Protein AF-0000000084330523 (afdb_homodimer)

InterPro domains:
  IPR000253 Forkhead-associated (FHA) domain [PF00498] (64-114)
  IPR000253 Forkhead-associated (FHA) domain [PS50006] (30-97)
  IPR000253 Forkhead-associated (FHA) domain [SM00240] (29-97)
  IPR008984 SMAD/FHA domain superfamily [SSF49879] (63-120)
  IPR051176 Centrosomal and Immune Signaling Modulators [PTHR15715] (64-116)

Organism: Lentinula edodes (NCBI:txid5353)

pLDDT: mean 84.81, std 14.75, range [44.97, 97.94]

Secondary structure (DSSP, 8-state):
-PPEEEEEEE-TTSPP---EEEEEBBTB-EEEEEPPSSTT-GGGS--TTSSEE----SSS--SS-TT-EEEEE-TTS-EEEEE-S-SS-EEETTEEPPTT--EEE-TT-EEEES--EEEEEEEEEE--EEEEEEEET---/-PPEEEEEEE-TTSPP---EEEEEBBTB-EEEEEPPSSTT-GGGS--TTSSEE----SSS--SS-TT-EEEEE-TTS-EEEEE-S-SS-EEETTEEPPTT--EEE-TT-EEEES--EEEEEEEEEE--EEEEEEEET---

Foldseek 3Di:
DDWDWDWDDDDPPDDDDHIAIETADPPDKAFAFEQDPPPPPPVRDDDRHGRYDYDPDPPPDDQTHRRAKIWHADPVGWIKMAGQPGPFAKDKQRHGDDHPDIDTDDPPIDIDRGDDDDDPPDDDDDDDDDDDDDDDPDDD/DDWDWDWDDDDPPDDDDHIAIETADPPDKAFAFEQDPPPPPPVRDDDRHGRYDYDPDPPPDDQTHRRAKIWHADPVGWIKMAGQPGPFAKDKQRHGDDHPDIDTDDPPIDIDRGDDDDDPPDDDDDDDDDDDDDDDPDDD

Solvent-accessible surface area (backbone atoms only — not comparable to full-atom values): 14674 Å² total; per-residue (Å²): 129,83,74,24,32,41,31,39,35,56,43,91,78,20,38,84,60,75,61,22,52,26,76,39,40,77,89,45,70,42,60,32,21,27,31,58,77,61,71,82,46,68,86,35,51,52,48,51,56,51,44,29,40,66,71,84,63,81,76,79,64,58,32,45,31,63,65,21,29,38,37,34,35,45,96,81,34,33,35,33,34,28,26,55,69,33,88,54,42,33,25,54,70,85,42,72,53,54,62,70,41,76,38,80,56,43,65,71,38,37,42,30,39,24,44,72,44,74,41,69,66,30,75,43,75,32,51,14,44,29,24,40,33,40,52,47,87,46,46,122,131,83,75,23,33,41,30,40,35,55,44,90,79,20,36,82,61,75,60,24,53,26,75,41,41,78,88,46,70,43,59,31,20,26,32,60,78,62,71,81,46,68,87,34,52,53,47,51,55,49,45,28,41,66,70,85,60,81,76,81,64,59,33,45,30,63,64,21,28,39,36,36,37,45,96,82,34,33,34,33,33,25,24,54,69,32,87,54,40,33,26,52,68,85,41,74,54,55,64,70,42,74,38,82,56,44,64,71,38,37,41,28,38,24,44,72,43,76,41,68,67,30,74,44,74,30,50,14,45,29,23,40,32,41,52,46,86,46,45,122

Sequence (280 aa):
MIAKTLTLTPTESSLLFLPKQISLELGLPVLLGRQGIYEDDPLKAESLSNGYFSYASGVGLNPVSKRHALVWLEQDGKVFVQDLDSSNGTYINGVKLASGQPKQLNTGDILRLGISFCIEQANIEMTPVIATTKCVNCSQMIAKTLTLTPTESSLLFLPKQISLELGLPVLLGRQGIYEDDPLKAESLSNGYFSYASGVGLNPVSKRHALVWLEQDGKVFVQDLDSSNGTYINGVKLASGQPKQLNTGDILRLGISFCIEQANIEMTPVIATTKCVNCSQ

Radius of gyration: 20.47 Å; Cα contacts (8 Å, |Δi|>4): 765; chains: 2; bounding box: 47×56×42 Å

Structure (mmCIF, N/CA/C/O backbone):
data_AF-0000000084330523-model_v1
#
loop_
_entity.id
_entity.type
_entity.pdbx_description
1 polymer 'Cell cycle arrest in response to pheromone-related protein'
#
loop_
_atom_site.group_PDB
_atom_site.id
_atom_site.type_symbol
_atom_site.label_atom_id
_atom_site.label_alt_id
_atom_site.label_comp_id
_atom_site.label_asym_id
_atom_site.label_entity_id
_atom_site.label_seq_id
_atom_site.pdbx_PDB_ins_code
_atom_site.Cartn_x
_atom_site.Cartn_y
_atom_site.Cartn_z
_atom_site.occupancy
_atom_site.B_iso_or_equiv
_atom_site.auth_seq_id
_atom_site.auth_comp_id
_atom_site.auth_asym_id
_atom_site.auth_atom_id
_atom_site.pdbx_PDB_model_num
ATOM 1 N N . MET A 1 1 ? 19.969 -19.109 -23.547 1 53.03 1 MET A N 1
ATOM 2 C CA . MET A 1 1 ? 19.438 -19.641 -22.297 1 53.03 1 MET A CA 1
ATOM 3 C C . MET A 1 1 ? 17.922 -19.719 -22.344 1 53.03 1 MET A C 1
ATOM 5 O O . MET A 1 1 ? 17.266 -18.828 -22.875 1 53.03 1 MET A O 1
ATOM 9 N N . ILE A 1 2 ? 17.297 -20.828 -22.109 1 68.12 2 ILE A N 1
ATOM 10 C CA . ILE A 1 2 ? 15.875 -21.094 -22.328 1 68.12 2 ILE A CA 1
ATOM 11 C C . ILE A 1 2 ? 15.039 -20.203 -21.422 1 68.12 2 ILE A C 1
ATOM 13 O O . ILE A 1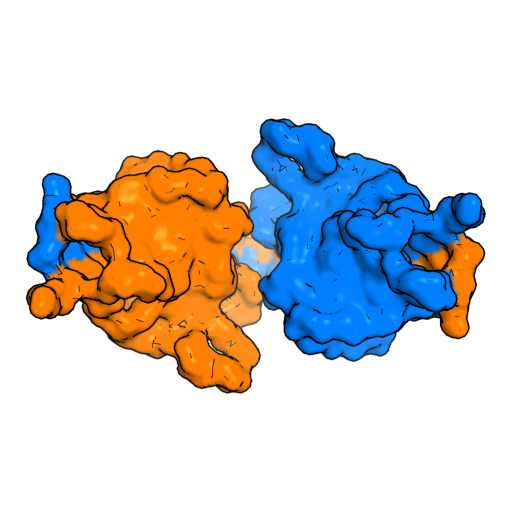 2 ? 15.391 -19.969 -20.25 1 68.12 2 ILE A O 1
ATOM 17 N N . ALA A 1 3 ? 14.18 -19.453 -21.969 1 76.88 3 ALA A N 1
ATOM 18 C CA . ALA A 1 3 ? 13.305 -18.531 -21.25 1 76.88 3 ALA A CA 1
ATOM 19 C C . ALA A 1 3 ? 12.523 -19.25 -20.156 1 76.88 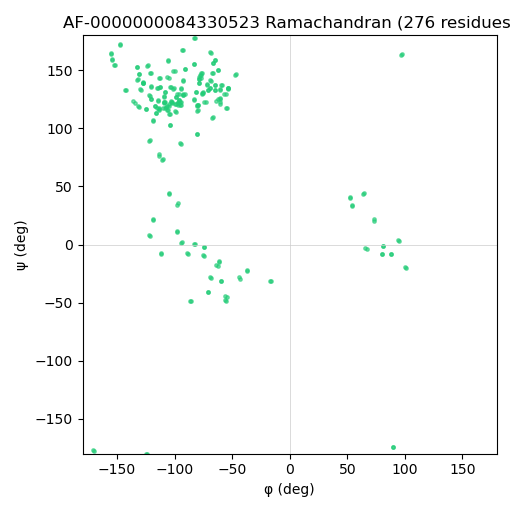3 ALA A C 1
ATOM 21 O O . ALA A 1 3 ? 12.031 -20.359 -20.375 1 76.88 3 ALA A O 1
ATOM 22 N N . LYS A 1 4 ? 12.734 -18.875 -19 1 92.19 4 LYS A N 1
ATOM 23 C CA . LYS A 1 4 ? 11.914 -19.406 -17.922 1 92.19 4 LYS A CA 1
ATOM 24 C C . LYS A 1 4 ? 10.586 -18.656 -17.828 1 92.19 4 LYS A C 1
ATOM 26 O O . LYS A 1 4 ? 10.539 -17.438 -17.984 1 92.19 4 LYS A O 1
ATOM 31 N N . THR A 1 5 ? 9.516 -19.531 -17.75 1 95.88 5 THR A N 1
ATOM 32 C CA . THR A 1 5 ? 8.18 -18.953 -17.734 1 95.88 5 THR A CA 1
ATOM 33 C C . THR A 1 5 ? 7.426 -19.375 -16.484 1 95.88 5 THR A C 1
ATOM 35 O O . THR A 1 5 ? 7.398 -20.547 -16.141 1 95.88 5 THR A O 1
ATOM 38 N N . LEU A 1 6 ? 6.918 -18.438 -15.828 1 97.12 6 LEU A N 1
ATOM 39 C CA . LEU A 1 6 ? 6.02 -18.672 -14.703 1 97.12 6 LEU A CA 1
ATOM 40 C C . LEU A 1 6 ? 4.562 -18.594 -15.148 1 97.12 6 LEU A C 1
ATOM 42 O O . LEU A 1 6 ? 4.129 -17.562 -15.688 1 97.12 6 LEU A O 1
ATOM 46 N N . THR A 1 7 ? 3.861 -19.641 -14.938 1 97.81 7 THR A N 1
ATOM 47 C CA . THR A 1 7 ? 2.436 -19.641 -15.242 1 97.81 7 THR A CA 1
ATOM 48 C C . THR A 1 7 ? 1.612 -19.516 -13.961 1 97.81 7 THR A C 1
ATOM 50 O O . THR A 1 7 ? 1.826 -20.266 -13 1 97.81 7 THR A O 1
ATOM 53 N N . LEU A 1 8 ? 0.82 -18.578 -13.914 1 97.88 8 LEU A N 1
ATOM 54 C CA . LEU A 1 8 ? -0.161 -18.422 -12.852 1 97.88 8 LEU A CA 1
ATOM 55 C C . LEU A 1 8 ? -1.56 -18.781 -13.336 1 97.88 8 LEU A C 1
ATOM 57 O O . LEU A 1 8 ? -2.088 -18.125 -14.25 1 97.88 8 LEU A O 1
ATOM 61 N N . THR A 1 9 ? -2.16 -19.766 -12.719 1 97.69 9 THR A N 1
ATOM 62 C CA . THR A 1 9 ? -3.516 -20.172 -13.055 1 97.69 9 THR A CA 1
ATOM 63 C C . THR A 1 9 ? -4.469 -19.906 -11.891 1 97.69 9 THR A C 1
ATOM 65 O O . THR A 1 9 ? -4.258 -20.391 -10.781 1 97.69 9 THR A O 1
ATOM 68 N N . PRO A 1 10 ? -5.516 -19.141 -12.195 1 96.25 10 PRO A N 1
ATOM 69 C CA . PRO A 1 10 ? -6.434 -18.828 -11.094 1 96.25 10 PRO A CA 1
ATOM 70 C C . PRO A 1 10 ? -7.141 -20.078 -10.555 1 96.25 10 PRO A C 1
ATOM 72 O O . PRO A 1 10 ? -7.52 -20.953 -11.336 1 96.25 10 PRO A O 1
ATOM 75 N N . THR A 1 11 ? -7.215 -20.125 -9.227 1 95.12 11 THR A N 1
ATOM 76 C CA . THR A 1 11 ? -8.055 -21.125 -8.602 1 95.12 11 THR A CA 1
ATOM 77 C C . THR A 1 11 ? -9.508 -20.672 -8.555 1 95.12 11 THR A C 1
ATOM 79 O O . THR A 1 11 ? -9.82 -19.547 -8.914 1 95.12 11 THR A O 1
ATOM 82 N N . GLU A 1 12 ? -10.406 -21.5 -8.062 1 90.5 12 GLU A N 1
ATOM 83 C CA . GLU A 1 12 ? -11.836 -21.203 -8.031 1 90.5 12 GLU A CA 1
ATOM 84 C C . GLU A 1 12 ? -12.141 -20.078 -7.047 1 90.5 12 GLU A C 1
ATOM 86 O O . GLU A 1 12 ? -13.094 -19.328 -7.242 1 90.5 12 GLU A O 1
ATOM 91 N N . SER A 1 13 ? -11.367 -19.969 -6.066 1 88.38 13 SER A N 1
ATOM 92 C CA . SER A 1 13 ? -11.633 -18.984 -5.016 1 88.38 13 SER A CA 1
ATOM 93 C C . SER A 1 13 ? -10.906 -17.672 -5.289 1 88.38 13 SER A C 1
ATOM 95 O O . SER A 1 13 ? -10.969 -16.75 -4.48 1 88.38 13 SER A O 1
ATOM 97 N N . SER A 1 14 ? -10.242 -17.656 -6.398 1 90.38 14 SER A N 1
ATOM 98 C CA . SER A 1 14 ? -9.453 -16.469 -6.727 1 90.38 14 SER A CA 1
ATOM 99 C C . SER A 1 14 ? -10.32 -15.398 -7.375 1 90.38 14 SER A C 1
ATOM 101 O O . SER A 1 14 ? -11.375 -15.703 -7.938 1 90.38 14 SER A O 1
ATOM 103 N N . LEU A 1 15 ? -9.812 -14.156 -7.219 1 86.62 15 LEU A N 1
ATOM 104 C CA . LEU A 1 15 ? -10.266 -13.133 -8.156 1 86.62 15 LEU A CA 1
ATOM 105 C C . LEU A 1 15 ? -10.203 -13.641 -9.594 1 86.62 15 LEU A C 1
ATOM 107 O O . LEU A 1 15 ? -9.258 -14.352 -9.961 1 86.62 15 LEU A O 1
ATOM 111 N N . LEU A 1 16 ? -11.18 -13.141 -10.32 1 87.94 16 LEU A N 1
ATOM 112 C CA . LEU A 1 16 ? -11.203 -13.602 -11.703 1 87.94 16 LEU A CA 1
ATOM 113 C C . LEU A 1 16 ? -10.078 -12.969 -12.516 1 87.94 16 LEU A C 1
ATOM 115 O O . LEU A 1 16 ? -9.953 -11.742 -12.547 1 87.94 16 LEU A O 1
ATOM 119 N N . PHE A 1 17 ? -9.242 -13.766 -13.102 1 91.31 17 PHE A N 1
ATOM 120 C CA . PHE A 1 17 ? -8.234 -13.359 -14.078 1 91.31 17 PHE A CA 1
ATOM 121 C C . PHE A 1 17 ? -7.91 -14.5 -15.031 1 91.31 17 PHE A C 1
ATOM 123 O O . PHE A 1 17 ? -8.188 -15.664 -14.727 1 91.31 17 PHE A O 1
ATOM 130 N N . LEU A 1 18 ? -7.449 -14.156 -16.219 1 95.06 18 LEU A N 1
ATOM 131 C CA . LEU A 1 18 ? -7.016 -15.195 -17.156 1 95.06 18 LEU A CA 1
ATOM 132 C C . LEU A 1 18 ? -5.645 -15.734 -16.766 1 95.06 18 LEU A C 1
ATOM 134 O O . LEU A 1 18 ? -4.809 -15 -16.234 1 95.06 18 LEU A O 1
ATOM 138 N N . PRO A 1 19 ? -5.43 -17.031 -17.047 1 97.19 19 PRO A N 1
ATOM 139 C CA . PRO A 1 19 ? -4.105 -17.594 -16.75 1 97.19 19 PRO A CA 1
ATOM 140 C C . PRO A 1 19 ? -2.977 -16.781 -17.391 1 97.19 19 PRO A C 1
ATOM 142 O O . PRO A 1 19 ? -3.096 -16.328 -18.531 1 97.19 19 PRO A O 1
ATOM 145 N N . LYS A 1 20 ? -1.991 -16.531 -16.609 1 97.44 20 LYS A N 1
ATOM 146 C CA . LYS A 1 20 ? -0.88 -15.703 -17.062 1 97.44 20 LYS A CA 1
ATOM 147 C C . LYS A 1 20 ? 0.357 -16.547 -17.359 1 97.44 20 LYS A C 1
ATOM 149 O O . LYS A 1 20 ? 0.62 -17.531 -16.656 1 97.44 20 LYS A O 1
ATOM 154 N N . GLN A 1 21 ? 1.079 -16.203 -18.328 1 97.38 21 GLN A N 1
ATOM 155 C CA . GLN A 1 21 ? 2.414 -16.719 -18.625 1 97.38 21 GLN A CA 1
ATOM 156 C C . GLN A 1 21 ? 3.451 -15.594 -18.594 1 97.38 21 GLN A C 1
ATOM 158 O O . GLN A 1 21 ? 3.545 -14.797 -19.516 1 97.38 21 GLN A O 1
ATOM 163 N N . ILE A 1 22 ? 4.223 -15.609 -17.578 1 96.81 22 ILE A N 1
ATOM 164 C CA . ILE A 1 22 ? 5.16 -14.516 -17.328 1 96.81 22 ILE A CA 1
ATOM 165 C C . ILE A 1 22 ? 6.586 -14.992 -17.609 1 96.81 22 ILE A C 1
ATOM 167 O O . ILE A 1 22 ? 7.062 -15.938 -16.969 1 96.81 22 ILE A O 1
ATOM 171 N N . SER A 1 23 ? 7.273 -14.359 -18.469 1 96.75 23 SER A N 1
ATOM 172 C CA . SER A 1 23 ? 8.672 -14.688 -18.734 1 96.75 23 SER A CA 1
ATOM 173 C C . SER A 1 23 ? 9.586 -14.164 -17.641 1 96.75 23 SER A C 1
ATOM 175 O O . SER A 1 23 ? 9.484 -13.008 -17.234 1 96.75 23 SER A O 1
ATOM 177 N N . LEU A 1 24 ? 10.422 -15.023 -17.141 1 96.56 24 LEU A N 1
ATOM 178 C CA . LEU A 1 24 ? 11.383 -14.641 -16.125 1 96.56 24 LEU A CA 1
ATOM 179 C C . LEU A 1 24 ? 12.797 -14.625 -16.688 1 96.56 24 LEU A 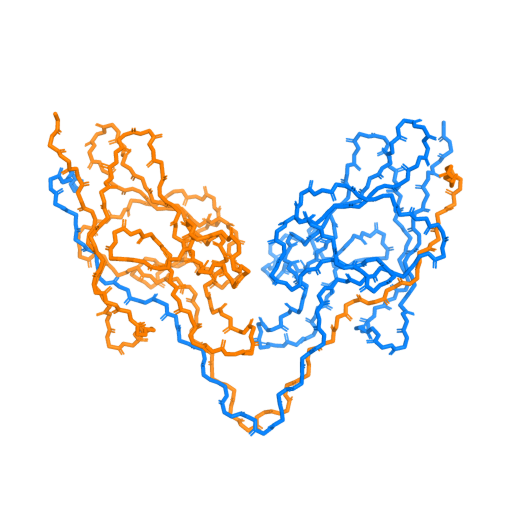C 1
ATOM 181 O O . LEU A 1 24 ? 13.227 -15.578 -17.328 1 96.56 24 LEU A O 1
ATOM 185 N N . GLU A 1 25 ? 13.422 -13.531 -16.484 1 94.75 25 GLU A N 1
ATOM 186 C CA . GLU A 1 25 ? 14.805 -13.359 -1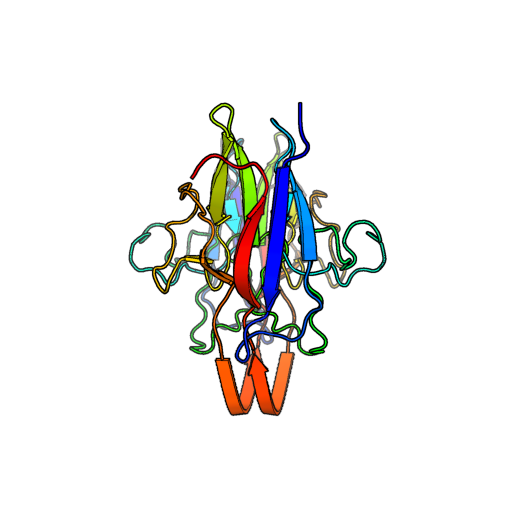6.906 1 94.75 25 GLU A CA 1
ATOM 187 C C . GLU A 1 25 ? 15.711 -13.031 -15.719 1 94.75 25 GLU A C 1
ATOM 189 O O . GLU A 1 25 ? 15.289 -12.352 -14.773 1 94.75 25 GLU A O 1
ATOM 194 N N . LEU A 1 26 ? 16.938 -13.516 -15.844 1 94.19 26 LEU A N 1
ATOM 195 C CA . LEU A 1 26 ? 17.891 -13.25 -14.781 1 94.19 26 LEU A CA 1
ATOM 196 C C . LEU A 1 26 ? 18.109 -11.75 -14.617 1 94.19 26 LEU A C 1
ATOM 198 O O . LEU A 1 26 ? 18.281 -11.023 -15.602 1 94.19 26 LEU A O 1
ATOM 202 N N . GLY A 1 27 ? 18.062 -11.359 -13.359 1 94.38 27 GLY A N 1
ATOM 203 C CA . GLY A 1 27 ? 18.359 -9.969 -13.062 1 94.38 27 GLY A CA 1
ATOM 204 C C . GLY A 1 27 ? 17.172 -9.039 -13.305 1 94.38 27 GLY A C 1
ATOM 205 O O . GLY A 1 27 ? 17.281 -7.828 -13.094 1 94.38 27 GLY A O 1
ATOM 206 N N . LEU A 1 28 ? 16.078 -9.555 -13.758 1 95.5 28 LEU A N 1
ATOM 207 C CA . LEU A 1 28 ? 14.922 -8.727 -14.047 1 95.5 28 LEU A CA 1
ATOM 208 C C . LEU A 1 28 ? 13.711 -9.188 -13.242 1 95.5 28 LEU A C 1
ATOM 210 O O . LEU A 1 28 ? 12.883 -9.953 -13.742 1 95.5 28 LEU A O 1
ATOM 214 N N . PRO A 1 29 ? 13.57 -8.664 -12.07 1 97 29 PRO A N 1
ATOM 215 C CA . PRO A 1 29 ? 12.406 -9.031 -11.273 1 97 29 PRO A CA 1
ATOM 216 C C . PRO A 1 29 ? 11.094 -8.539 -11.883 1 97 29 PRO A C 1
ATOM 218 O O . PRO A 1 29 ? 11.07 -7.5 -12.547 1 97 29 PRO A O 1
ATOM 221 N N . VAL A 1 30 ? 10.031 -9.328 -11.656 1 96.75 30 VAL A N 1
ATOM 222 C CA . VAL A 1 30 ? 8.695 -8.969 -12.125 1 96.75 30 VAL A CA 1
ATOM 223 C C . VAL A 1 30 ? 7.82 -8.578 -10.938 1 96.75 30 VAL A C 1
ATOM 225 O O . VAL A 1 30 ? 7.754 -9.297 -9.938 1 96.75 30 VAL A O 1
ATOM 228 N N . LEU A 1 31 ? 7.18 -7.484 -11.062 1 95.12 31 LEU A N 1
ATOM 229 C CA . LEU A 1 31 ? 6.262 -7.012 -10.031 1 95.12 31 LEU A CA 1
ATOM 230 C C . LEU A 1 31 ? 4.895 -7.672 -10.18 1 95.12 31 LEU A C 1
ATOM 232 O O . LEU A 1 31 ? 4.34 -7.727 -11.273 1 95.12 31 LEU A O 1
ATOM 236 N N . LEU A 1 32 ? 4.434 -8.305 -9.094 1 95.44 32 LEU A N 1
ATOM 237 C CA . LEU A 1 32 ? 3.033 -8.688 -8.961 1 95.44 32 LEU A CA 1
ATOM 238 C C . LEU A 1 32 ? 2.254 -7.629 -8.188 1 95.44 32 LEU A C 1
ATOM 240 O O . LEU A 1 32 ? 2.621 -7.285 -7.059 1 95.44 32 LEU A O 1
ATOM 244 N N . GLY A 1 33 ? 1.234 -7.113 -8.797 1 91.06 33 GLY A N 1
ATOM 245 C CA . GLY A 1 33 ? 0.511 -6.043 -8.125 1 91.06 33 GLY A CA 1
ATOM 246 C C . GLY A 1 33 ? -0.782 -5.668 -8.828 1 91.06 33 GLY A C 1
ATOM 247 O O . GLY A 1 33 ? -1.195 -6.336 -9.773 1 91.06 33 GLY A O 1
ATOM 248 N N . ARG A 1 34 ? -1.442 -4.621 -8.25 1 85.62 34 ARG A N 1
ATOM 249 C CA . ARG A 1 34 ? -2.701 -4.113 -8.789 1 85.62 34 ARG A CA 1
ATOM 250 C C . ARG A 1 34 ? -2.457 -3.213 -9.992 1 85.62 34 ARG A C 1
ATOM 252 O O . ARG A 1 34 ? -1.529 -2.4 -9.992 1 85.62 34 ARG A O 1
ATOM 259 N N . GLN A 1 35 ? -3.387 -3.469 -10.953 1 80.19 35 GLN A N 1
ATOM 260 C CA . GLN A 1 35 ? -3.363 -2.537 -12.078 1 80.19 35 GLN A CA 1
ATOM 261 C C . GLN A 1 35 ? -3.625 -1.107 -11.609 1 80.19 35 GLN A C 1
ATOM 263 O O . GLN A 1 35 ? -4.5 -0.874 -10.773 1 80.19 35 GLN A O 1
ATOM 268 N N . GLY A 1 36 ? -2.648 -0.216 -12 1 64.5 36 GLY A N 1
ATOM 269 C CA . GLY A 1 36 ? -2.846 1.181 -11.641 1 64.5 36 GLY A CA 1
ATOM 270 C C . GLY A 1 36 ? -4.105 1.776 -12.242 1 64.5 36 GLY A C 1
ATOM 271 O O . GLY A 1 36 ? -4.578 1.319 -13.289 1 64.5 36 GLY A O 1
ATOM 272 N N . ILE A 1 37 ? -5.012 2.293 -11.469 1 53.06 37 ILE A N 1
ATOM 273 C CA . ILE A 1 37 ? -6.176 2.992 -12 1 53.06 37 ILE A CA 1
A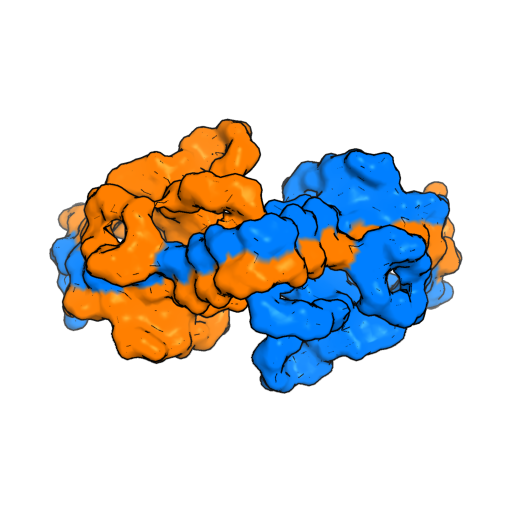TOM 274 C C . ILE A 1 37 ? -5.719 4.129 -12.914 1 53.06 37 ILE A C 1
ATOM 276 O O . ILE A 1 37 ? -6.453 4.539 -13.82 1 53.06 37 ILE A O 1
ATOM 280 N N . TYR A 1 38 ? -4.738 4.801 -12.375 1 47.53 38 TYR A N 1
ATOM 281 C CA . TYR A 1 38 ? -4.508 6.012 -13.156 1 47.53 38 TYR A CA 1
ATOM 282 C C . TYR A 1 38 ? -3.986 5.68 -14.547 1 47.53 38 TYR A C 1
ATOM 284 O O . TYR A 1 38 ? -3.215 4.73 -14.719 1 47.53 38 TYR A O 1
ATOM 292 N N . GLU A 1 39 ? -4.84 5.922 -15.422 1 44.97 39 GLU A N 1
ATOM 293 C CA . GLU A 1 39 ? -4.746 5.914 -16.875 1 44.97 39 GLU A CA 1
ATOM 294 C C . GLU A 1 39 ? -3.291 5.953 -17.344 1 44.97 39 GLU A C 1
ATOM 296 O O . GLU A 1 39 ? -2.947 5.379 -18.375 1 44.97 39 GLU A O 1
ATOM 301 N N . ASP A 1 40 ? -2.529 6.598 -16.531 1 46.78 40 ASP A N 1
ATOM 302 C CA . ASP A 1 40 ? -1.414 7.066 -17.359 1 46.78 40 ASP A CA 1
ATOM 303 C C . ASP A 1 40 ? -0.292 6.031 -17.391 1 46.78 40 ASP A C 1
ATOM 305 O O . ASP A 1 40 ? 0.771 6.285 -17.969 1 46.78 40 ASP A O 1
ATOM 309 N N . ASP A 1 41 ? -0.492 4.949 -16.516 1 55.12 41 ASP A N 1
ATOM 310 C CA . ASP A 1 41 ? 0.648 4.105 -16.859 1 55.12 41 ASP A CA 1
ATOM 311 C C . ASP A 1 41 ? 0.193 2.826 -17.562 1 55.12 41 ASP A C 1
ATOM 313 O O . ASP A 1 41 ? -0.051 1.809 -16.906 1 55.12 41 ASP A O 1
ATOM 317 N N . PRO A 1 42 ? -0.232 3.037 -18.844 1 55.78 42 PRO A N 1
ATOM 318 C CA . PRO A 1 42 ? -0.604 1.868 -19.641 1 55.78 42 PRO A CA 1
ATOM 319 C C . PRO A 1 42 ? 0.297 0.663 -19.375 1 55.78 42 PRO A C 1
ATOM 321 O O . PRO A 1 42 ? -0.117 -0.479 -19.594 1 55.78 42 PRO A O 1
ATOM 324 N N . LEU A 1 43 ? 1.467 1.034 -18.875 1 58.72 43 LEU A N 1
ATOM 325 C CA . LEU A 1 43 ? 2.449 -0.033 -18.719 1 58.72 43 LEU A CA 1
ATOM 326 C C . LEU A 1 43 ? 2.104 -0.916 -17.531 1 58.72 43 LEU A C 1
ATOM 328 O O . LEU A 1 43 ? 2.662 -2.002 -17.375 1 58.72 43 LEU A O 1
ATOM 332 N N . LYS A 1 44 ? 0.924 -0.469 -16.812 1 76.94 44 LYS A N 1
ATOM 333 C CA . LYS A 1 44 ? 0.579 -1.264 -15.641 1 76.94 44 LYS A CA 1
ATOM 334 C C . LYS A 1 44 ? -0.806 -1.889 -15.789 1 76.94 44 LYS A C 1
ATOM 336 O O . LYS A 1 44 ? -1.448 -2.227 -14.789 1 76.94 44 LYS A O 1
ATOM 341 N N . ALA A 1 45 ? -1.146 -1.957 -17.078 1 82.81 45 ALA A N 1
ATOM 342 C CA . ALA A 1 45 ? -2.412 -2.637 -17.328 1 82.81 45 ALA A CA 1
ATOM 343 C C . ALA A 1 45 ? -2.244 -4.152 -17.266 1 82.81 45 ALA A C 1
ATOM 345 O O . ALA A 1 45 ? -1.236 -4.691 -17.719 1 82.81 45 ALA A O 1
ATOM 346 N N . GLU A 1 46 ? -3.254 -4.766 -16.766 1 88.69 46 GLU A N 1
ATOM 347 C CA . GLU A 1 46 ? -3.236 -6.223 -16.688 1 88.69 46 GLU A CA 1
ATOM 348 C C . GLU A 1 46 ? -3.086 -6.844 -18.078 1 88.69 46 GLU A C 1
ATOM 350 O O . GLU A 1 46 ? -3.709 -6.391 -19.047 1 88.69 46 GLU A O 1
ATOM 355 N N . SER A 1 47 ? -2.277 -7.828 -18.203 1 91.94 47 SER A N 1
ATOM 356 C CA . SER A 1 47 ? -2.111 -8.625 -19.422 1 91.94 47 SER A CA 1
ATOM 357 C C . SER A 1 47 ? -1.766 -10.078 -19.078 1 91.94 47 SER A C 1
ATOM 359 O O . SER A 1 47 ? -1.499 -10.398 -17.922 1 91.94 47 SER A O 1
ATOM 361 N N . LEU A 1 48 ? -1.761 -10.883 -20.078 1 95.25 48 LEU A N 1
ATOM 362 C CA . LEU A 1 48 ? -1.506 -12.305 -19.891 1 95.25 48 LEU A CA 1
ATOM 363 C C . LEU A 1 48 ? -0.029 -12.555 -19.609 1 95.25 48 LEU A C 1
ATOM 365 O O . LEU A 1 48 ? 0.344 -13.641 -19.156 1 95.25 48 LEU A O 1
ATOM 369 N N . SER A 1 49 ? 0.771 -11.531 -19.781 1 95.75 49 SER A N 1
ATOM 370 C CA . SER A 1 49 ? 2.207 -11.781 -19.703 1 95.75 49 SER A CA 1
ATOM 371 C C . SER A 1 49 ? 2.861 -10.93 -18.625 1 95.75 49 SER A C 1
ATOM 373 O O . SER A 1 49 ? 4.09 -10.836 -18.562 1 95.75 49 SER A O 1
ATOM 375 N N . ASN A 1 50 ? 2.047 -10.258 -17.859 1 94.19 50 ASN A N 1
ATOM 376 C CA . ASN A 1 50 ? 2.627 -9.445 -16.797 1 94.19 50 ASN A CA 1
ATOM 377 C C . ASN A 1 50 ? 2.051 -9.812 -15.43 1 94.19 50 ASN A C 1
ATOM 379 O O . ASN A 1 50 ? 1.265 -10.758 -15.32 1 94.19 50 ASN A O 1
ATOM 383 N N . GLY A 1 51 ? 2.514 -9.133 -14.422 1 95 51 GLY A N 1
ATOM 384 C CA . GLY A 1 51 ? 2.135 -9.469 -13.062 1 95 51 GLY A CA 1
ATOM 385 C C . GLY A 1 51 ? 1.012 -8.602 -12.523 1 95 51 GLY A C 1
ATOM 386 O O . GLY A 1 51 ? 0.722 -8.625 -11.328 1 95 51 GLY A O 1
ATOM 387 N N . TYR A 1 52 ? 0.371 -7.828 -13.398 1 91.75 52 TYR A N 1
ATOM 388 C CA . TYR A 1 52 ? -0.653 -6.91 -12.906 1 91.75 52 TYR A CA 1
ATOM 389 C C . TYR A 1 52 ? -2.031 -7.562 -12.953 1 91.75 52 TYR A C 1
ATOM 391 O O . TYR A 1 52 ? -2.357 -8.273 -13.906 1 91.75 52 TYR A O 1
ATOM 399 N N . PHE A 1 53 ? -2.838 -7.293 -11.922 1 89.81 53 PHE A N 1
ATOM 400 C CA . PHE A 1 53 ? -4.199 -7.801 -11.797 1 89.81 53 PHE A CA 1
ATOM 401 C C . PHE A 1 53 ? -5.199 -6.652 -11.719 1 89.81 53 PHE A C 1
ATOM 403 O O . PHE A 1 53 ? -4.941 -5.645 -11.055 1 89.81 53 PHE A O 1
ATOM 410 N N . SER A 1 54 ? -6.238 -6.875 -12.469 1 82.44 54 SER A N 1
ATOM 411 C CA . SER A 1 54 ? -7.281 -5.852 -12.484 1 82.44 54 SER A CA 1
ATOM 412 C C . SER A 1 54 ? -8.383 -6.168 -11.484 1 82.44 54 SER A C 1
ATOM 414 O O . SER A 1 54 ? -8.68 -7.34 -11.234 1 82.44 54 SER A O 1
ATOM 416 N N . TYR A 1 55 ? -8.734 -5.219 -10.797 1 69.31 55 TYR A N 1
ATOM 417 C CA . TYR A 1 55 ? -9.883 -5.355 -9.906 1 69.31 55 TYR A CA 1
ATOM 418 C C . TYR A 1 55 ? -11.031 -4.461 -10.352 1 69.31 55 TYR A C 1
ATOM 420 O O . TYR A 1 55 ? -10.82 -3.309 -10.734 1 69.31 55 TYR A O 1
ATOM 428 N N . ALA A 1 56 ? -12.094 -5.215 -10.688 1 55.25 56 ALA A N 1
ATOM 429 C CA . ALA A 1 56 ? -13.266 -4.473 -11.148 1 55.25 56 ALA A CA 1
ATOM 430 C C . ALA A 1 56 ? -13.82 -3.586 -10.039 1 55.25 56 ALA A C 1
ATOM 432 O O . ALA A 1 56 ? -14.648 -2.705 -10.297 1 55.25 56 ALA A O 1
ATOM 433 N N . SER A 1 57 ? -13.391 -3.926 -8.773 1 52.25 57 SER A N 1
ATOM 434 C CA . SER A 1 57 ? -14.32 -3.312 -7.828 1 52.25 57 SER A CA 1
ATOM 435 C C . SER A 1 57 ? -13.992 -1.837 -7.617 1 52.25 57 SER A C 1
ATOM 437 O O . SER A 1 57 ? -12.836 -1.429 -7.719 1 52.25 57 SER A O 1
ATOM 439 N N . GLY A 1 58 ? -14.852 -1.021 -7.906 1 46.22 58 GLY A N 1
ATOM 440 C CA . GLY A 1 58 ? -14.984 0.422 -7.797 1 46.22 58 GLY A CA 1
ATOM 441 C C . GLY A 1 58 ? -14.531 0.963 -6.457 1 46.22 58 GLY A C 1
ATOM 442 O O . GLY A 1 58 ? -14.422 2.178 -6.273 1 46.22 58 GLY A O 1
ATOM 443 N N . VAL A 1 59 ? -14.594 0.228 -5.379 1 46.66 59 VAL A N 1
ATOM 444 C CA . VAL A 1 59 ? -14.602 0.919 -4.094 1 46.66 59 VAL A CA 1
ATOM 445 C C . VAL A 1 59 ? -13.188 0.929 -3.508 1 46.66 59 VAL A C 1
ATOM 447 O O . VAL A 1 59 ? -13.016 1.069 -2.295 1 46.66 59 VAL A O 1
ATOM 450 N N . GLY A 1 60 ? -12.18 1.017 -4.316 1 52.34 60 GLY A N 1
ATOM 451 C CA . GLY A 1 60 ? -10.883 1.224 -3.705 1 52.34 60 GLY A CA 1
ATOM 452 C C . GLY A 1 60 ? -10.414 0.036 -2.885 1 52.34 60 GLY A C 1
ATOM 453 O O . GLY A 1 60 ? -9.391 0.112 -2.201 1 52.34 60 GLY A O 1
ATOM 454 N N . LEU A 1 61 ? -11.273 -0.976 -2.773 1 57.94 61 LEU A N 1
ATOM 455 C CA . LEU A 1 61 ? -10.891 -2.107 -1.938 1 57.94 61 LEU A CA 1
ATOM 456 C C . LEU A 1 61 ? -10.258 -3.215 -2.775 1 57.94 61 LEU A C 1
ATOM 458 O O . LEU A 1 61 ? -10.961 -3.936 -3.49 1 57.94 61 LEU A O 1
ATOM 462 N N . ASN A 1 62 ? -8.984 -3.039 -2.941 1 66 62 ASN A N 1
ATOM 463 C CA . ASN A 1 62 ? -8.273 -4.098 -3.66 1 66 62 ASN A CA 1
ATOM 464 C C . ASN A 1 62 ? -7.375 -4.902 -2.729 1 66 62 ASN A C 1
ATOM 466 O O . ASN A 1 62 ? -6.535 -4.336 -2.029 1 66 62 ASN A O 1
ATOM 470 N N . PRO A 1 63 ? -7.719 -6.195 -2.641 1 74.94 63 PRO A N 1
ATOM 471 C CA . PRO A 1 63 ? -6.879 -7 -1.75 1 74.94 63 PRO A CA 1
ATOM 472 C C . PRO A 1 63 ? -5.422 -7.051 -2.199 1 74.94 63 PRO A C 1
ATOM 474 O O . PRO A 1 63 ? -4.543 -7.43 -1.418 1 74.94 63 PRO A O 1
ATOM 477 N N . VAL A 1 64 ? -5.215 -6.625 -3.475 1 84.88 64 VAL A N 1
ATOM 478 C CA . VAL A 1 64 ? -3.855 -6.66 -4.008 1 84.88 64 VAL A CA 1
ATOM 479 C C . VAL A 1 64 ? -3.264 -5.25 -3.998 1 84.88 64 VAL A C 1
ATOM 481 O O . VAL A 1 64 ? -3.836 -4.324 -4.578 1 84.88 64 VAL A O 1
ATOM 484 N N . SER A 1 65 ? -2.145 -5.113 -3.318 1 82.31 65 SER A N 1
ATOM 485 C CA . SER A 1 65 ? -1.457 -3.828 -3.303 1 82.31 65 SER A CA 1
ATOM 486 C C . SER A 1 65 ? -0.909 -3.477 -4.68 1 82.31 65 SER A C 1
ATOM 488 O O . SER A 1 65 ? -0.635 -4.367 -5.492 1 82.31 65 SER A O 1
ATOM 490 N N . LYS A 1 66 ? -0.679 -2.225 -5.004 1 80.38 66 LYS A N 1
ATOM 491 C CA . LYS A 1 66 ? -0.083 -1.768 -6.258 1 80.38 66 LYS A CA 1
ATOM 492 C C . LYS A 1 66 ? 1.276 -2.422 -6.488 1 80.38 66 LYS A C 1
ATOM 494 O O . LYS A 1 66 ? 1.575 -2.867 -7.598 1 80.38 66 LYS A O 1
ATOM 499 N N . ARG A 1 67 ? 2.111 -2.398 -5.453 1 86.12 67 ARG A N 1
ATOM 500 C CA . ARG A 1 67 ? 3.4 -3.078 -5.402 1 86.12 67 ARG A CA 1
ATOM 501 C C . ARG A 1 67 ? 3.395 -4.191 -4.359 1 86.12 67 ARG A C 1
ATOM 503 O O . ARG A 1 67 ? 3.982 -4.047 -3.287 1 86.12 67 ARG A O 1
ATOM 510 N N . HIS A 1 68 ? 2.783 -5.289 -4.68 1 89.44 68 HIS A N 1
ATOM 511 C CA . HIS A 1 68 ? 2.43 -6.285 -3.676 1 89.44 68 HIS A CA 1
ATOM 512 C C . HIS A 1 68 ? 3.588 -7.242 -3.414 1 89.44 68 HIS A C 1
ATOM 514 O O . HIS A 1 68 ? 3.951 -7.484 -2.262 1 89.44 68 HIS A O 1
ATOM 520 N N . ALA A 1 69 ? 4.184 -7.773 -4.555 1 95.31 69 ALA A N 1
ATOM 521 C CA . ALA A 1 69 ? 5.246 -8.766 -4.445 1 95.31 69 ALA A CA 1
ATOM 522 C C . ALA A 1 69 ? 6.148 -8.742 -5.676 1 95.31 69 ALA A C 1
ATOM 524 O O . ALA A 1 69 ? 5.777 -8.195 -6.715 1 95.31 69 ALA A O 1
ATOM 525 N N . LEU A 1 70 ? 7.32 -9.266 -5.477 1 97.31 70 LEU A N 1
ATOM 526 C CA . LEU A 1 70 ? 8.25 -9.484 -6.578 1 97.31 70 LEU A CA 1
ATOM 527 C C . LEU A 1 70 ? 8.469 -10.977 -6.812 1 97.31 70 LEU A C 1
ATOM 529 O O . LEU A 1 70 ? 8.539 -11.758 -5.855 1 97.31 70 LEU A O 1
ATOM 533 N N . VAL A 1 71 ? 8.594 -11.312 -8.047 1 97.75 71 VAL A N 1
ATOM 534 C CA . VAL A 1 71 ? 9.016 -12.656 -8.422 1 97.75 71 VAL A CA 1
ATOM 535 C C . VAL A 1 71 ? 10.203 -12.578 -9.375 1 97.75 71 VAL A C 1
ATOM 537 O O . VAL A 1 71 ? 10.273 -11.688 -10.227 1 97.75 71 VAL A O 1
ATOM 540 N N . TRP A 1 72 ? 11.141 -13.477 -9.148 1 96.94 72 TRP A N 1
ATOM 541 C CA . TRP A 1 72 ? 12.305 -13.406 -10.016 1 96.94 72 TRP A CA 1
ATOM 542 C C . TRP A 1 72 ? 13 -14.758 -10.102 1 96.94 72 TRP A C 1
ATOM 544 O O . TRP A 1 72 ? 12.688 -15.68 -9.336 1 96.94 72 TRP A O 1
ATOM 554 N N . LEU A 1 73 ? 13.844 -14.836 -11.094 1 96.25 73 LEU A N 1
ATOM 555 C CA . LEU A 1 73 ? 14.664 -16.016 -11.359 1 96.25 73 LEU A CA 1
ATOM 556 C C . LEU A 1 73 ? 16.062 -15.844 -10.781 1 96.25 73 LEU A C 1
ATOM 558 O O . LEU A 1 73 ? 16.688 -14.797 -10.953 1 96.25 73 LEU A O 1
ATOM 562 N N . GLU A 1 74 ? 16.469 -16.828 -10.055 1 95 74 GLU A N 1
ATOM 563 C CA . GLU A 1 74 ? 17.844 -16.812 -9.562 1 95 74 GLU A CA 1
ATOM 564 C C . GLU A 1 74 ? 18.781 -17.578 -10.508 1 95 74 GLU A C 1
ATOM 566 O O . GLU A 1 74 ? 18.328 -18.297 -11.398 1 95 74 GLU A O 1
ATOM 571 N N . GLN A 1 75 ? 20.109 -17.391 -10.266 1 92.94 75 GLN A N 1
ATOM 572 C CA . GLN A 1 75 ? 21.141 -17.969 -11.125 1 92.94 7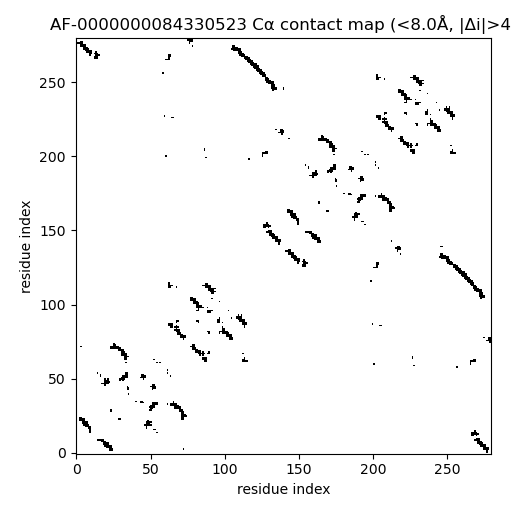5 GLN A CA 1
ATOM 573 C C . GLN A 1 75 ? 21.031 -19.484 -11.156 1 92.94 75 GLN A C 1
ATOM 575 O O . GLN A 1 75 ? 21.312 -20.109 -12.188 1 92.94 75 GLN A O 1
ATOM 580 N N . ASP A 1 76 ? 20.594 -20.094 -10.109 1 92.81 76 ASP A N 1
ATOM 581 C CA . ASP A 1 76 ? 20.516 -21.547 -10.031 1 92.81 76 ASP A CA 1
ATOM 582 C C . ASP A 1 76 ? 19.25 -22.062 -10.695 1 92.81 76 ASP A C 1
ATOM 584 O O . ASP A 1 76 ? 18.969 -23.266 -10.648 1 92.81 76 ASP A O 1
ATOM 588 N N . GLY A 1 77 ? 18.438 -21.188 -11.227 1 92.88 77 GLY A N 1
ATOM 589 C CA . GLY A 1 77 ? 17.25 -21.594 -11.969 1 92.88 77 GLY A CA 1
ATOM 590 C C . GLY A 1 77 ? 16 -21.641 -11.117 1 92.88 77 GLY A C 1
ATOM 591 O O . GLY A 1 77 ? 14.922 -21.969 -11.602 1 92.88 77 GLY A O 1
ATOM 592 N N . LYS A 1 78 ? 16.141 -21.25 -9.883 1 95.06 78 LYS A N 1
ATOM 593 C CA . LYS A 1 78 ? 14.984 -21.266 -8.984 1 95.06 78 LYS A CA 1
ATOM 594 C C . LYS A 1 78 ? 14.242 -19.938 -9.016 1 95.06 78 LYS A C 1
ATOM 596 O O . LYS A 1 78 ? 14.852 -18.891 -9.25 1 95.06 78 LYS A O 1
ATOM 601 N N . VAL A 1 79 ? 12.969 -20.031 -8.766 1 96.94 79 VAL A N 1
ATOM 602 C CA . VAL A 1 79 ? 12.117 -18.844 -8.75 1 96.94 79 VAL A CA 1
ATOM 603 C C . VAL A 1 79 ? 11.812 -18.453 -7.305 1 96.94 79 VAL A C 1
ATOM 605 O O . VAL A 1 79 ? 11.523 -19.312 -6.469 1 96.94 79 VAL A O 1
ATOM 608 N N . PHE A 1 80 ? 11.914 -17.188 -7.078 1 97.81 80 PHE A N 1
ATOM 609 C CA . PHE A 1 80 ? 11.633 -16.688 -5.742 1 97.81 80 PHE A CA 1
ATOM 610 C C . PHE A 1 80 ? 10.547 -15.617 -5.781 1 97.81 80 PHE A C 1
ATOM 612 O O . PHE A 1 80 ? 10.32 -15 -6.824 1 97.81 80 PHE A O 1
ATOM 619 N N . VAL A 1 81 ? 9.867 -15.516 -4.637 1 97.94 81 VAL A N 1
ATOM 620 C CA . VAL A 1 81 ? 8.875 -14.469 -4.438 1 97.94 81 VAL A CA 1
ATOM 621 C C . VAL A 1 81 ? 9.117 -13.773 -3.096 1 97.94 81 VAL A C 1
ATOM 623 O O . VAL A 1 81 ? 9.578 -14.406 -2.141 1 97.94 81 VAL A O 1
ATOM 626 N N . GLN A 1 82 ? 8.828 -12.531 -3.109 1 97.75 82 GLN A N 1
ATOM 627 C CA . GLN A 1 82 ? 8.992 -11.75 -1.891 1 97.75 82 GLN A CA 1
ATOM 628 C C . GLN A 1 82 ? 7.883 -10.719 -1.741 1 97.75 82 GLN A C 1
ATOM 630 O O . GLN A 1 82 ? 7.547 -10.008 -2.697 1 97.75 82 GLN A O 1
ATOM 635 N N . ASP A 1 83 ? 7.348 -10.695 -0.55 1 94.12 83 ASP A N 1
ATOM 636 C CA . ASP A 1 83 ? 6.359 -9.664 -0.243 1 94.12 83 ASP A CA 1
ATOM 637 C C . ASP A 1 83 ? 7.016 -8.289 -0.106 1 94.12 83 ASP A C 1
ATOM 639 O O . ASP A 1 83 ? 8.078 -8.164 0.503 1 94.12 83 ASP A O 1
ATOM 643 N N . LEU A 1 84 ? 6.371 -7.254 -0.673 1 89.06 84 LEU A N 1
ATOM 644 C CA . LEU A 1 84 ? 6.918 -5.902 -0.618 1 89.06 84 LEU A CA 1
ATOM 645 C C . LEU A 1 84 ? 6.164 -5.051 0.396 1 89.06 84 LEU A C 1
ATOM 647 O O . LEU A 1 84 ? 5.754 -3.93 0.087 1 89.06 84 LEU A O 1
ATOM 651 N N . ASP A 1 85 ? 5.879 -5.613 1.552 1 80.69 85 ASP A N 1
ATOM 652 C CA . ASP A 1 85 ? 5.156 -4.93 2.617 1 80.69 85 ASP A CA 1
ATOM 653 C C . ASP A 1 85 ? 3.73 -4.59 2.186 1 80.69 85 ASP A C 1
ATOM 655 O O . ASP A 1 85 ? 3.283 -3.451 2.338 1 80.69 85 ASP A O 1
ATOM 659 N N . SER A 1 86 ? 3.119 -5.57 1.557 1 80.44 86 SER A N 1
ATOM 660 C CA . SER A 1 86 ? 1.737 -5.426 1.109 1 80.44 86 SER A CA 1
ATOM 661 C C . SER A 1 86 ? 0.786 -5.281 2.293 1 80.44 86 SER A C 1
ATOM 663 O O . SER A 1 86 ? 1.13 -5.641 3.42 1 80.44 86 SER A O 1
ATOM 665 N N . SER A 1 87 ? -0.347 -4.758 2.09 1 73.94 87 SER A N 1
ATOM 666 C CA . SER A 1 87 ? -1.326 -4.508 3.143 1 73.94 87 SER A CA 1
ATOM 667 C C . SER A 1 87 ? -1.935 -5.812 3.648 1 73.94 87 SER A C 1
ATOM 669 O O . SER A 1 87 ? -2.143 -5.98 4.852 1 73.94 87 SER A O 1
ATOM 671 N N . ASN A 1 88 ? -2.244 -6.773 2.793 1 78.62 88 ASN A N 1
ATOM 672 C CA . ASN A 1 88 ? -2.984 -7.98 3.145 1 78.62 88 ASN A CA 1
ATOM 673 C C . ASN A 1 88 ? -2.102 -9.219 3.064 1 78.62 88 ASN A C 1
ATOM 675 O O . ASN A 1 88 ? -2.537 -10.32 3.414 1 78.62 88 ASN A O 1
ATOM 679 N N . GLY A 1 89 ? -0.86 -9.016 2.527 1 86 89 GLY A N 1
ATOM 680 C CA . GLY A 1 89 ? 0.131 -10.07 2.66 1 86 89 GLY A CA 1
ATOM 681 C C . GLY A 1 89 ? 0.225 -10.953 1.433 1 86 89 GLY A C 1
ATOM 682 O O . GLY A 1 89 ? -0.668 -10.945 0.583 1 86 89 GLY A O 1
ATOM 683 N N . THR A 1 90 ? 1.358 -11.719 1.365 1 93.94 90 THR A N 1
ATOM 684 C CA . THR A 1 90 ? 1.611 -12.766 0.383 1 93.94 90 THR A CA 1
ATOM 685 C C . THR A 1 90 ? 1.71 -14.125 1.062 1 93.94 90 THR A C 1
ATOM 687 O O . THR A 1 90 ? 2.338 -14.258 2.113 1 93.94 90 THR A O 1
ATOM 690 N N . TYR A 1 91 ? 1.07 -15.102 0.514 1 94.38 91 TYR A N 1
ATOM 691 C CA . TYR A 1 91 ? 1.035 -16.438 1.1 1 94.38 91 TYR A CA 1
ATOM 692 C C . TYR A 1 91 ? 1.458 -17.484 0.082 1 94.38 91 TYR A C 1
ATOM 694 O O . TYR A 1 91 ? 1.099 -17.406 -1.095 1 94.38 91 TYR A O 1
ATOM 702 N N . ILE A 1 92 ? 2.23 -18.438 0.561 1 96.88 92 ILE A N 1
ATOM 703 C CA . ILE A 1 92 ? 2.527 -19.656 -0.198 1 96.88 92 ILE A CA 1
ATOM 704 C C . ILE A 1 92 ? 1.985 -20.875 0.543 1 96.88 92 ILE A C 1
ATOM 706 O O . ILE A 1 92 ? 2.344 -21.109 1.698 1 96.88 92 ILE A O 1
ATOM 710 N N . ASN A 1 93 ? 1.094 -21.531 -0.159 1 95.44 93 ASN A N 1
ATOM 711 C CA . ASN A 1 93 ? 0.471 -22.703 0.431 1 95.44 93 ASN A CA 1
ATOM 712 C C . ASN A 1 93 ? -0.108 -22.406 1.81 1 95.44 93 ASN A C 1
ATOM 714 O O . ASN A 1 93 ? 0.108 -23.156 2.758 1 95.44 93 ASN A O 1
ATOM 718 N N . GLY A 1 94 ? -0.696 -21.281 1.894 1 91 94 GLY A N 1
ATOM 719 C CA . GLY A 1 94 ? -1.438 -20.922 3.092 1 91 94 GLY A CA 1
ATOM 720 C C . GLY A 1 94 ? -0.577 -20.266 4.156 1 91 94 GLY A C 1
ATOM 721 O O . GLY A 1 94 ? -1.088 -19.797 5.172 1 91 94 GLY A O 1
ATOM 722 N N . VAL A 1 95 ? 0.742 -20.25 3.945 1 91.12 95 VAL A N 1
ATOM 723 C CA . VAL A 1 95 ? 1.646 -19.656 4.93 1 91.12 95 VAL A CA 1
ATOM 724 C C . VAL A 1 95 ? 2.018 -18.234 4.516 1 91.12 95 VAL A C 1
ATOM 726 O O . VAL A 1 95 ? 2.51 -18.016 3.406 1 91.12 95 VAL A O 1
ATOM 729 N N . LYS A 1 96 ? 1.84 -17.266 5.402 1 91.12 96 LYS A N 1
ATOM 730 C CA . LYS A 1 96 ? 2.168 -15.875 5.125 1 91.12 96 LYS A CA 1
ATOM 731 C C . LYS A 1 96 ? 3.678 -15.664 5.066 1 91.12 96 LYS A C 1
ATOM 733 O O . LYS A 1 96 ? 4.414 -16.172 5.914 1 91.12 96 LYS A O 1
ATOM 738 N N . LEU A 1 97 ? 4.102 -14.977 4.047 1 94.44 97 LEU A N 1
ATOM 739 C CA . LEU A 1 97 ? 5.516 -14.625 3.955 1 94.44 97 LEU A CA 1
ATOM 740 C C . LEU A 1 97 ? 5.832 -13.43 4.852 1 94.44 97 LEU A C 1
ATOM 742 O O . LEU A 1 97 ? 5.039 -12.492 4.949 1 94.44 97 LEU A O 1
ATOM 746 N N . ALA A 1 98 ? 6.973 -13.461 5.457 1 90.06 98 ALA A N 1
ATOM 747 C CA . ALA A 1 98 ? 7.48 -12.242 6.094 1 90.06 98 ALA A CA 1
ATOM 748 C C . ALA A 1 98 ? 7.867 -11.203 5.051 1 90.06 98 ALA A C 1
ATOM 750 O O . ALA A 1 98 ? 8.477 -11.531 4.027 1 90.06 98 ALA A O 1
ATOM 751 N N . SER A 1 99 ? 7.457 -9.977 5.305 1 87.56 99 SER A N 1
ATOM 752 C CA . SER A 1 99 ? 7.785 -8.922 4.352 1 87.56 99 SER A CA 1
ATOM 753 C C . SER A 1 99 ? 9.281 -8.867 4.078 1 87.56 99 SER A C 1
ATOM 755 O O . SER A 1 99 ? 10.094 -8.992 4.996 1 87.56 99 SER A O 1
ATOM 757 N N . GLY A 1 100 ? 9.617 -8.75 2.836 1 90.88 100 GLY A N 1
ATOM 758 C CA . GLY A 1 100 ? 11.008 -8.578 2.43 1 90.88 100 GLY A CA 1
ATOM 759 C C . GLY A 1 100 ? 11.789 -9.875 2.406 1 90.88 100 GLY A C 1
ATOM 760 O O . GLY A 1 100 ? 12.945 -9.898 1.984 1 90.88 100 GLY A O 1
ATOM 761 N N . GLN A 1 101 ? 11.227 -10.898 2.877 1 93 101 GLN A N 1
ATOM 762 C CA . GLN A 1 101 ? 11.945 -12.164 2.924 1 93 101 GLN A CA 1
ATOM 763 C C . GLN A 1 101 ? 11.625 -13.023 1.703 1 93 101 GLN A C 1
ATOM 765 O O . GLN A 1 101 ? 10.484 -13.438 1.515 1 93 101 GLN A O 1
ATOM 770 N N . PRO A 1 102 ? 12.641 -13.328 0.966 1 96.94 102 PRO A N 1
ATOM 771 C CA . PRO A 1 102 ? 12.414 -14.164 -0.22 1 96.94 102 PRO A CA 1
ATOM 772 C C . PRO A 1 102 ? 12.016 -15.594 0.129 1 96.94 102 PRO A C 1
ATOM 774 O O . PRO A 1 102 ? 12.523 -16.156 1.1 1 96.94 102 PRO A O 1
ATOM 777 N N . LYS A 1 103 ? 11.125 -16.141 -0.591 1 97.56 103 LYS A N 1
ATOM 778 C CA . LYS A 1 103 ? 10.703 -17.531 -0.521 1 97.56 103 LYS A CA 1
ATOM 779 C C . LYS A 1 103 ? 10.719 -18.188 -1.902 1 97.56 103 LYS A C 1
ATOM 781 O O . LYS A 1 103 ? 10.281 -17.578 -2.885 1 97.56 103 LYS A O 1
ATOM 786 N N . GLN A 1 104 ? 11.305 -19.375 -1.897 1 97.25 104 GLN A N 1
ATOM 787 C CA . GLN A 1 104 ? 11.297 -20.094 -3.168 1 97.25 104 GLN A CA 1
ATOM 788 C C . GLN A 1 104 ? 9.867 -20.469 -3.58 1 97.25 104 GLN A C 1
ATOM 790 O O . GLN A 1 104 ? 9.07 -20.906 -2.75 1 97.25 104 GLN A O 1
ATOM 795 N N . LEU A 1 105 ? 9.523 -20.234 -4.793 1 97 105 LEU A N 1
ATOM 796 C CA . LEU A 1 105 ? 8.242 -20.578 -5.398 1 97 105 LEU A CA 1
ATOM 797 C C . LEU A 1 105 ? 8.391 -21.766 -6.344 1 97 105 LEU A C 1
ATOM 799 O O . LEU A 1 105 ? 9.094 -21.672 -7.355 1 97 105 LEU A O 1
ATOM 803 N N . ASN A 1 106 ? 7.77 -22.844 -6.023 1 95.62 106 ASN A N 1
ATOM 804 C CA . ASN A 1 106 ? 7.895 -24.078 -6.801 1 95.62 106 ASN A CA 1
ATOM 805 C C . ASN A 1 106 ? 6.641 -24.344 -7.629 1 95.62 106 ASN A C 1
ATOM 807 O O . ASN A 1 106 ? 5.566 -23.812 -7.328 1 95.62 106 ASN A O 1
ATOM 811 N N . THR A 1 107 ? 6.871 -25.141 -8.641 1 95.69 107 THR A N 1
ATOM 812 C CA . THR A 1 107 ? 5.715 -25.672 -9.359 1 95.69 107 THR A CA 1
ATOM 813 C C . THR A 1 107 ? 4.785 -26.422 -8.414 1 95.69 107 THR A C 1
ATOM 815 O O . THR A 1 107 ? 5.238 -27.219 -7.59 1 95.69 107 THR A O 1
ATOM 818 N N . GLY A 1 108 ? 3.557 -26.078 -8.492 1 95.69 108 GLY A N 1
ATOM 819 C CA . GLY A 1 108 ? 2.568 -26.734 -7.652 1 95.69 108 GLY A CA 1
ATOM 820 C C . GLY A 1 108 ? 2.18 -25.906 -6.438 1 95.69 108 GLY A C 1
ATOM 821 O O . GLY A 1 108 ? 1.158 -26.172 -5.801 1 95.69 108 GLY A O 1
ATOM 822 N N . ASP A 1 109 ? 3.029 -24.969 -6.09 1 95.81 109 ASP A N 1
ATOM 823 C CA . ASP A 1 109 ? 2.682 -24.109 -4.961 1 95.81 109 ASP A CA 1
ATOM 824 C C . ASP A 1 109 ? 1.415 -23.312 -5.25 1 95.81 109 ASP A C 1
ATOM 826 O O . ASP A 1 109 ? 1.126 -22.984 -6.402 1 95.81 109 ASP A O 1
ATOM 830 N N . ILE A 1 110 ? 0.66 -22.984 -4.188 1 96.88 110 ILE A N 1
ATOM 831 C CA . ILE A 1 110 ? -0.462 -22.047 -4.277 1 96.88 110 ILE A CA 1
ATOM 832 C C . ILE A 1 110 ? -0.03 -20.672 -3.785 1 96.88 110 ILE A C 1
ATOM 834 O O . ILE A 1 110 ? 0.327 -20.5 -2.617 1 96.88 110 ILE A O 1
ATOM 838 N N . LEU A 1 111 ? -0.026 -19.734 -4.691 1 97.81 111 LEU A N 1
ATOM 839 C CA . LEU A 1 111 ? 0.321 -18.344 -4.387 1 97.81 111 LEU A CA 1
ATOM 840 C C . LEU A 1 111 ? -0.933 -17.516 -4.133 1 97.81 111 LEU A C 1
ATOM 842 O O . LEU A 1 111 ? -1.857 -17.516 -4.949 1 97.81 111 LEU A O 1
ATOM 846 N N . ARG A 1 112 ? -0.977 -16.891 -3.006 1 95.38 112 ARG A N 1
ATOM 847 C CA . ARG A 1 112 ? -2.09 -16 -2.707 1 95.38 112 ARG A CA 1
ATOM 848 C C . ARG A 1 112 ? -1.599 -14.578 -2.449 1 95.38 112 ARG A C 1
ATOM 850 O O . ARG A 1 112 ? -0.67 -14.367 -1.666 1 95.38 112 ARG A O 1
ATOM 857 N N . LEU A 1 113 ? -2.133 -13.633 -3.162 1 93.88 113 LEU A N 1
ATOM 858 C CA . LEU A 1 113 ? -1.94 -12.211 -2.904 1 93.88 113 LEU A CA 1
ATOM 859 C C . LEU A 1 113 ? -3.186 -11.602 -2.268 1 93.88 113 LEU A C 1
ATOM 861 O O . LEU A 1 113 ? -4.219 -11.461 -2.926 1 93.88 113 LEU A O 1
ATOM 865 N N . GLY A 1 114 ? -3.031 -11.219 -1.005 1 87.06 114 GLY A N 1
ATOM 866 C CA . GLY A 1 114 ? -4.148 -10.609 -0.302 1 87.06 114 GLY A CA 1
ATOM 867 C C . GLY A 1 114 ? -5.02 -11.617 0.421 1 87.06 114 GLY A C 1
ATOM 868 O O . GLY A 1 114 ? -4.629 -12.773 0.589 1 87.06 114 GLY A O 1
ATOM 869 N N . ILE A 1 115 ? -6.168 -11.07 1.003 1 78.75 115 ILE A N 1
ATOM 870 C CA . ILE A 1 115 ? -7.102 -11.891 1.774 1 78.75 115 ILE A CA 1
ATOM 871 C C . ILE A 1 115 ? -8.531 -11.602 1.325 1 78.75 115 ILE A C 1
ATOM 873 O O . ILE A 1 115 ? -8.797 -10.578 0.688 1 78.75 115 ILE A O 1
ATOM 877 N N . SER A 1 116 ? -9.312 -12.656 1.525 1 73 116 SER A N 1
ATOM 878 C CA . SER A 1 116 ? -10.742 -12.477 1.283 1 73 116 SER A CA 1
ATOM 879 C C . SER A 1 116 ? -11.406 -11.695 2.416 1 73 116 SER A C 1
ATOM 881 O O . SER A 1 116 ? -11.078 -11.898 3.586 1 73 116 SER A O 1
ATOM 883 N N . PHE A 1 117 ? -12.164 -10.695 1.992 1 65.81 117 PHE A N 1
ATOM 884 C CA . PHE A 1 117 ? -12.961 -9.969 2.973 1 65.81 117 PHE A CA 1
ATOM 885 C C . PHE A 1 117 ? -14.375 -9.727 2.457 1 65.81 117 PHE A C 1
ATOM 887 O O . PHE A 1 117 ? -14.578 -9.523 1.259 1 65.81 117 PHE A O 1
ATOM 894 N N . CYS A 1 118 ? -15.359 -10.203 3.236 1 63.53 118 CYS A N 1
ATOM 895 C CA . CYS A 1 118 ? -16.75 -9.953 2.869 1 63.53 118 CYS A CA 1
ATOM 896 C C . CYS A 1 118 ? -17.453 -9.094 3.918 1 63.53 118 CYS A C 1
ATOM 898 O O . CYS A 1 118 ? -17.328 -9.352 5.117 1 63.53 118 CYS A O 1
ATOM 900 N N . ILE A 1 119 ? -17.812 -7.891 3.523 1 62.53 119 ILE A N 1
ATOM 901 C CA . ILE A 1 119 ? -18.609 -7.047 4.395 1 62.53 119 ILE A CA 1
ATOM 902 C C . ILE A 1 119 ? -20.062 -7.035 3.902 1 62.53 119 ILE A C 1
ATOM 904 O O . ILE A 1 119 ? -20.328 -6.703 2.746 1 62.53 119 ILE A O 1
ATOM 908 N N . GLU A 1 120 ? -20.906 -7.766 4.574 1 63.12 120 GLU A N 1
ATOM 909 C CA . GLU A 1 120 ? -22.328 -7.789 4.234 1 63.12 120 GLU A CA 1
ATOM 910 C C . GLU A 1 120 ? -23.109 -6.762 5.051 1 63.12 120 GLU A C 1
ATOM 912 O O . GLU A 1 120 ? -23 -6.723 6.277 1 63.12 120 GLU A O 1
ATOM 917 N N . GLN A 1 121 ? -23.844 -6 4.281 1 62.62 121 GLN A N 1
ATOM 918 C CA . GLN A 1 121 ? -24.766 -5.055 4.898 1 62.62 121 GLN A CA 1
ATOM 919 C C . GLN A 1 121 ? -24.047 -4.156 5.902 1 62.62 121 GLN A C 1
ATOM 921 O O . GLN A 1 121 ? -24.5 -4.008 7.043 1 62.62 121 GLN A O 1
ATOM 926 N N . ALA A 1 122 ? -22.797 -3.92 5.492 1 61.38 122 ALA A N 1
ATOM 927 C CA . ALA A 1 122 ? -22.094 -3.072 6.445 1 61.38 122 ALA A CA 1
ATOM 928 C C . ALA A 1 122 ? -22.047 -1.623 5.969 1 61.38 122 ALA A C 1
ATOM 930 O O . ALA A 1 122 ? -22.188 -1.354 4.773 1 61.38 122 ALA A O 1
ATOM 931 N N . ASN A 1 123 ? -22.375 -0.773 7.012 1 63.5 123 ASN A N 1
ATOM 932 C CA . ASN A 1 123 ? -22.047 0.628 6.785 1 63.5 123 ASN A CA 1
ATOM 933 C C . ASN A 1 123 ? -20.562 0.899 7.055 1 63.5 123 ASN A C 1
ATOM 935 O O . ASN A 1 123 ? -20.094 0.724 8.18 1 63.5 123 ASN A O 1
ATOM 939 N N . ILE A 1 124 ? -19.766 0.834 5.852 1 66.06 124 ILE A N 1
ATOM 940 C CA . ILE A 1 124 ? -18.344 1.088 6.023 1 66.06 124 ILE A CA 1
ATOM 941 C C . ILE A 1 124 ? -18.031 2.545 5.691 1 66.06 124 ILE A C 1
ATOM 943 O O . ILE A 1 124 ? -18.469 3.061 4.66 1 66.06 124 ILE A O 1
ATOM 947 N N . GLU A 1 125 ? -17.5 3.152 6.773 1 68.5 125 GLU A N 1
ATOM 948 C CA . GLU A 1 125 ? -17.031 4.516 6.539 1 68.5 125 GLU A CA 1
ATOM 949 C C . GLU A 1 125 ? -15.516 4.609 6.68 1 68.5 125 GLU A C 1
ATOM 951 O O . GLU A 1 125 ? -14.938 4.055 7.617 1 68.5 125 GLU A O 1
ATOM 956 N N . MET A 1 126 ? -14.859 4.961 5.582 1 74.06 126 MET A N 1
ATOM 957 C CA . MET A 1 126 ? -13.438 5.285 5.656 1 74.06 126 MET A CA 1
ATOM 958 C C . MET A 1 126 ? -13.227 6.797 5.707 1 74.06 126 MET A C 1
ATOM 960 O O . MET A 1 126 ? -13.758 7.527 4.871 1 74.06 126 MET A O 1
ATOM 964 N N . THR A 1 127 ? -12.594 7.164 6.785 1 81.62 127 THR A N 1
ATOM 965 C CA . THR A 1 127 ? -12.312 8.586 6.98 1 81.62 127 THR A CA 1
ATOM 966 C C . THR A 1 127 ? -10.82 8.875 6.824 1 81.62 127 THR A C 1
ATOM 968 O O . THR A 1 127 ? -9.992 8.227 7.465 1 81.62 127 THR A O 1
ATOM 971 N N . PRO A 1 128 ? -10.484 9.742 5.91 1 87.88 128 PRO A N 1
ATOM 972 C CA . PRO A 1 128 ? -9.07 10.094 5.758 1 87.88 128 PRO A CA 1
ATOM 973 C C . PRO A 1 128 ? -8.523 10.875 6.949 1 87.88 128 PRO A C 1
ATOM 975 O O . PRO A 1 128 ? -9.289 11.297 7.816 1 87.88 128 PRO A O 1
ATOM 978 N N . VAL A 1 129 ? -7.219 10.93 6.996 1 91.38 129 VAL A N 1
ATOM 979 C CA . VAL A 1 129 ? -6.574 11.891 7.887 1 91.38 129 VAL A CA 1
ATOM 980 C C . VAL A 1 129 ? -6.57 13.273 7.242 1 91.38 129 VAL A C 1
ATOM 982 O O . VAL A 1 129 ? -6.082 13.438 6.125 1 91.38 129 VAL A O 1
ATOM 985 N N . ILE A 1 130 ? -7.168 14.211 7.848 1 93.88 130 ILE A N 1
ATOM 986 C CA . ILE A 1 130 ? -7.152 15.602 7.406 1 93.88 130 ILE A CA 1
ATOM 987 C C . ILE A 1 130 ? -6.652 16.5 8.539 1 93.88 130 ILE A C 1
ATOM 989 O O . ILE A 1 130 ? -7.281 16.578 9.602 1 93.88 130 ILE A O 1
ATOM 993 N N . ALA A 1 131 ? -5.543 17.094 8.258 1 97.5 131 ALA A N 1
ATOM 994 C CA . ALA A 1 131 ? -4.938 17.875 9.336 1 97.5 131 ALA A CA 1
ATOM 995 C C . ALA A 1 131 ? -4.527 19.25 8.844 1 97.5 131 ALA A C 1
ATOM 997 O O . ALA A 1 131 ? -4.055 19.406 7.715 1 97.5 131 ALA A O 1
ATOM 998 N N . THR A 1 132 ? -4.707 20.219 9.656 1 97 132 THR A N 1
ATOM 999 C CA . THR A 1 132 ? -4.031 21.5 9.453 1 97 132 THR A CA 1
ATOM 1000 C C . THR A 1 132 ? -2.572 21.422 9.891 1 97 132 THR A C 1
ATOM 1002 O O . THR A 1 132 ? -2.254 20.75 10.875 1 97 132 THR A O 1
ATOM 1005 N N . THR A 1 133 ? -1.709 22.141 9.203 1 97.25 133 THR A N 1
ATOM 1006 C CA . THR A 1 133 ? -0.28 22.047 9.484 1 97.25 133 THR A CA 1
ATOM 1007 C C . THR A 1 133 ? 0.243 23.359 10.07 1 97.25 133 THR A C 1
ATOM 1009 O O . THR A 1 133 ? -0.185 24.438 9.672 1 97.25 133 THR A O 1
ATOM 1012 N N . LYS A 1 134 ? 1.044 23.203 11.117 1 94.88 134 LYS A N 1
ATOM 1013 C CA . LYS A 1 134 ? 1.803 24.312 11.68 1 94.88 134 LYS A CA 1
ATOM 1014 C C . LYS A 1 134 ? 3.266 23.938 11.883 1 94.88 134 LYS A C 1
ATOM 1016 O O . LYS A 1 134 ? 3.566 22.891 12.484 1 94.88 134 LYS A O 1
ATOM 1021 N N . CYS A 1 135 ? 4.102 24.625 11.234 1 92.31 135 CYS A N 1
ATOM 1022 C CA . CYS A 1 135 ? 5.523 24.391 11.438 1 92.31 135 CYS A CA 1
ATOM 1023 C C . CYS A 1 135 ? 6.156 25.531 12.227 1 92.31 135 CYS A C 1
ATOM 1025 O O . CYS A 1 135 ? 6.125 26.688 11.797 1 92.31 135 CYS A O 1
ATOM 1027 N N . VAL A 1 136 ? 6.672 25.172 13.367 1 88.12 136 VAL A N 1
ATOM 1028 C CA . VAL A 1 136 ? 7.324 26.156 14.219 1 88.12 136 VAL A CA 1
ATOM 1029 C C . VAL A 1 136 ? 8.812 26.219 13.891 1 88.12 136 VAL A C 1
ATOM 1031 O O . VAL A 1 136 ? 9.469 25.172 13.758 1 88.12 136 VAL A O 1
ATOM 1034 N N . ASN A 1 137 ? 9.344 27.391 13.664 1 83.31 137 ASN A N 1
ATOM 1035 C CA . ASN A 1 137 ? 10.75 27.672 13.383 1 83.31 137 ASN A CA 1
ATOM 1036 C C . ASN A 1 137 ? 11.133 27.219 11.977 1 83.31 137 ASN A C 1
ATOM 1038 O O . ASN A 1 137 ? 12.297 26.906 11.719 1 83.31 137 ASN A O 1
ATOM 1042 N N . CYS A 1 138 ? 10.094 27.094 11.133 1 82.69 138 CYS A N 1
ATOM 1043 C CA . CYS A 1 138 ? 10.367 26.703 9.758 1 82.69 138 CYS A CA 1
ATOM 1044 C C . CYS A 1 138 ? 10.328 27.906 8.828 1 82.69 138 CYS A C 1
ATOM 1046 O O . CYS A 1 138 ? 9.734 28.938 9.156 1 82.69 138 CYS A O 1
ATOM 1048 N N . SER A 1 139 ? 11.148 27.812 7.781 1 77.56 139 SER A N 1
ATOM 1049 C CA . SER A 1 139 ? 11.094 28.891 6.801 1 77.56 139 SER A CA 1
ATOM 1050 C C . SER A 1 139 ? 9.922 28.719 5.848 1 77.56 139 SER A C 1
ATOM 1052 O O . SER A 1 139 ? 9.609 27.594 5.438 1 77.56 139 SER A O 1
ATOM 1054 N N . GLN A 1 140 ? 8.961 29.594 5.848 1 70.62 140 GLN A N 1
ATOM 1055 C CA . GLN A 1 140 ? 7.785 29.516 4.992 1 70.62 140 GLN A CA 1
ATOM 1056 C C . GLN A 1 140 ? 8.062 30.109 3.613 1 70.62 140 GLN A C 1
ATOM 1058 O O . GLN A 1 140 ? 8.914 30.984 3.473 1 70.62 140 GLN A O 1
ATOM 1063 N N . MET B 1 1 ? 20.953 24.234 16.766 1 52.75 1 MET B N 1
ATOM 1064 C CA . MET B 1 1 ? 19.953 24.531 15.758 1 52.75 1 MET B CA 1
ATOM 1065 C C . MET B 1 1 ? 18.547 24.219 16.266 1 52.75 1 MET B C 1
ATOM 1067 O O . MET B 1 1 ? 18.344 23.203 16.953 1 52.75 1 MET B O 1
ATOM 1071 N N . ILE B 1 2 ? 17.641 25.141 16.312 1 67.25 2 ILE B N 1
ATOM 1072 C CA . ILE B 1 2 ? 16.344 25.047 16.969 1 67.25 2 ILE B CA 1
ATOM 1073 C C . ILE B 1 2 ? 15.523 23.938 16.312 1 67.25 2 ILE B C 1
ATOM 1075 O O . ILE B 1 2 ? 15.547 23.766 15.094 1 67.25 2 ILE B O 1
ATOM 1079 N N . ALA B 1 3 ? 15.07 23.031 17.062 1 76.25 3 ALA B N 1
ATOM 1080 C CA . ALA B 1 3 ? 14.273 21.891 16.609 1 76.25 3 ALA B CA 1
ATOM 1081 C C . ALA B 1 3 ? 13.039 22.359 15.836 1 76.25 3 ALA B C 1
ATOM 1083 O O . ALA B 1 3 ? 12.391 23.328 16.234 1 76.25 3 ALA B O 1
ATOM 1084 N N . LYS B 1 4 ? 12.984 22.016 14.664 1 92 4 LYS B N 1
ATOM 1085 C CA . LYS B 1 4 ? 11.766 22.297 13.914 1 92 4 LYS B CA 1
ATOM 1086 C C . LYS B 1 4 ? 10.695 21.25 14.195 1 92 4 LYS B C 1
ATOM 1088 O O . LYS B 1 4 ? 11 20.062 14.32 1 92 4 LYS B O 1
ATOM 1093 N N . THR B 1 5 ? 9.469 21.828 14.5 1 95.88 5 THR B N 1
ATOM 1094 C CA . THR B 1 5 ? 8.375 20.938 14.867 1 95.88 5 THR B CA 1
ATOM 1095 C C . THR B 1 5 ? 7.191 21.125 13.922 1 95.88 5 THR B C 1
ATOM 1097 O O . THR B 1 5 ? 6.777 22.25 13.641 1 95.88 5 THR B O 1
ATOM 1100 N N . LEU B 1 6 ? 6.754 20.062 13.406 1 97.06 6 LEU B N 1
ATOM 1101 C CA . LEU B 1 6 ? 5.523 20.047 12.633 1 97.06 6 LEU B CA 1
ATOM 1102 C C . LEU B 1 6 ? 4.34 19.609 13.492 1 97.06 6 LEU B C 1
ATOM 1104 O O . LEU B 1 6 ? 4.359 18.547 14.094 1 97.06 6 LEU B O 1
ATOM 1108 N N . THR B 1 7 ? 3.371 20.438 13.555 1 97.75 7 THR B N 1
ATOM 1109 C CA . THR B 1 7 ? 2.152 20.109 14.281 1 97.75 7 THR B CA 1
ATOM 1110 C C . THR B 1 7 ? 1.03 19.734 13.32 1 97.75 7 THR B C 1
ATOM 1112 O O . THR B 1 7 ? 0.751 20.484 12.375 1 97.75 7 THR B O 1
ATOM 1115 N N . LEU B 1 8 ? 0.521 18.625 13.477 1 97.88 8 LEU B N 1
ATOM 1116 C CA . LEU B 1 8 ? -0.673 18.203 12.758 1 97.88 8 LEU B CA 1
ATOM 1117 C C . LEU B 1 8 ? -1.896 18.234 13.672 1 97.88 8 LEU B C 1
ATOM 1119 O O . LEU B 1 8 ? -1.941 17.516 14.672 1 97.88 8 LEU B O 1
ATOM 1123 N N . THR B 1 9 ? -2.881 19 13.297 1 97.69 9 THR B N 1
ATOM 1124 C CA . THR B 1 9 ? -4.129 19.094 14.047 1 97.69 9 THR B CA 1
ATOM 1125 C C . THR B 1 9 ? -5.297 18.547 13.227 1 97.69 9 THR B C 1
ATOM 1127 O O . THR B 1 9 ? -5.555 19.031 12.125 1 97.69 9 THR B O 1
ATOM 1130 N N . PRO B 1 10 ? -5.98 17.562 13.797 1 96.25 10 PRO B N 1
ATOM 1131 C CA . PRO B 1 10 ? -7.09 17 13.016 1 96.25 10 PRO B CA 1
ATOM 1132 C C . PRO B 1 10 ? -8.211 18.016 12.773 1 96.25 10 PRO B C 1
ATOM 1134 O O . PRO B 1 10 ? -8.531 18.812 13.664 1 96.25 10 PRO B O 1
ATOM 1137 N N . THR B 1 11 ? -8.695 18 11.539 1 95.06 11 THR B N 1
ATOM 1138 C CA . THR B 1 11 ? -9.906 18.75 11.242 1 95.06 11 THR B CA 1
ATOM 1139 C C . THR B 1 11 ? -11.148 17.953 11.633 1 95.06 11 THR B C 1
ATOM 1141 O O . THR B 1 11 ? -11.047 16.797 12.031 1 95.06 11 THR B O 1
ATOM 1144 N N . GLU B 1 12 ? -12.344 18.516 11.461 1 90.5 12 GLU B N 1
ATOM 1145 C CA . GLU B 1 12 ? -13.594 17.875 11.859 1 90.5 12 GLU B CA 1
ATOM 1146 C C . GLU B 1 12 ? -13.906 16.672 10.977 1 90.5 12 GLU B C 1
ATOM 1148 O O . GLU B 1 12 ? -14.539 15.719 11.414 1 90.5 12 GLU B O 1
ATOM 1153 N N . SER B 1 13 ? -13.453 16.703 9.797 1 88.25 13 SER B N 1
ATOM 1154 C CA . SER B 1 13 ? -13.781 15.656 8.844 1 88.25 13 SER B CA 1
ATOM 1155 C C . SER B 1 13 ? -12.711 14.57 8.828 1 88.25 13 SER B C 1
ATOM 1157 O O . SER B 1 13 ? -12.781 13.625 8.039 1 88.25 13 SER B O 1
ATOM 1159 N N . SER B 1 14 ? -11.75 14.766 9.672 1 90.12 14 SER B N 1
ATOM 1160 C CA . SER B 1 14 ? -10.633 13.82 9.703 1 90.12 14 SER B CA 1
ATOM 1161 C C . SER B 1 14 ? -10.969 12.594 10.547 1 90.12 14 SER B C 1
ATOM 1163 O O . SER B 1 14 ? -11.828 12.656 11.422 1 90.12 14 SER B O 1
ATOM 1165 N N . LEU B 1 15 ? -10.25 11.5 10.188 1 86.5 15 LEU B N 1
ATOM 1166 C CA . LEU B 1 15 ? -10.125 10.438 11.18 1 86.5 15 LEU B CA 1
ATOM 1167 C C . LEU B 1 15 ? -9.758 11.016 12.547 1 86.5 15 LEU B C 1
ATOM 1169 O O . LEU B 1 15 ? -8.961 11.953 12.633 1 86.5 15 LEU B O 1
ATOM 1173 N N . LEU B 1 16 ? -10.305 10.305 13.516 1 87.88 16 LEU B N 1
ATOM 1174 C CA . LEU B 1 16 ? -10.023 10.805 14.859 1 87.88 16 LEU B CA 1
ATOM 1175 C C . LEU B 1 16 ? -8.586 10.492 15.266 1 87.88 16 LEU B C 1
ATOM 1177 O O . LEU B 1 16 ? -8.164 9.336 15.211 1 87.88 16 LEU B O 1
ATOM 1181 N N . PHE B 1 17 ? -7.82 11.484 15.602 1 91.31 17 PHE B N 1
ATOM 1182 C CA . PHE B 1 17 ? -6.504 11.367 16.203 1 91.31 17 PHE B CA 1
ATOM 1183 C C . PHE B 1 17 ? -6.188 12.586 17.062 1 91.31 17 PHE B C 1
ATOM 1185 O O . PHE B 1 17 ? -6.82 13.633 16.906 1 91.31 17 PHE B O 1
ATOM 1192 N N . LEU B 1 18 ? -5.32 12.414 18.047 1 95 18 LEU B N 1
ATOM 1193 C CA . LEU B 1 18 ? -4.887 13.555 18.844 1 95 18 LEU B CA 1
ATOM 1194 C C . LEU B 1 18 ? -3.875 14.406 18.078 1 95 18 LEU B C 1
ATOM 1196 O O . LEU B 1 18 ? -3.09 13.875 17.281 1 95 18 LEU B O 1
ATOM 1200 N N . PRO B 1 19 ? -3.906 15.734 18.328 1 97.12 19 PRO B N 1
ATOM 1201 C CA . PRO B 1 19 ? -2.912 16.578 17.656 1 97.12 19 PRO B CA 1
ATOM 1202 C C . PRO B 1 19 ? -1.482 16.094 17.875 1 97.12 19 PRO B C 1
ATOM 1204 O O . PRO B 1 19 ? -1.13 15.688 18.984 1 97.12 19 PRO B O 1
ATOM 1207 N N . LYS B 1 20 ? -0.756 16.078 16.828 1 97.5 20 LYS B N 1
ATOM 1208 C CA . LYS B 1 20 ? 0.609 15.562 16.891 1 97.5 20 LYS B CA 1
ATOM 1209 C C . LYS B 1 20 ? 1.627 16.703 16.812 1 97.5 20 LYS B C 1
ATOM 1211 O O . LYS B 1 20 ? 1.416 17.688 16.109 1 97.5 20 LYS B O 1
ATOM 1216 N N . GLN B 1 21 ? 2.688 16.578 17.5 1 97.31 21 GLN B N 1
ATOM 1217 C CA . GLN B 1 21 ? 3.883 17.406 17.406 1 97.31 21 GLN B CA 1
ATOM 1218 C C . GLN B 1 21 ? 5.098 16.562 17 1 97.31 21 GLN B C 1
ATOM 1220 O O . GLN B 1 21 ? 5.664 15.859 17.844 1 97.31 21 GLN B O 1
ATOM 1225 N N . ILE B 1 22 ? 5.496 16.734 15.797 1 96.75 22 ILE B N 1
ATOM 1226 C CA . ILE B 1 22 ? 6.547 15.891 15.234 1 96.75 22 ILE B CA 1
ATOM 1227 C C . ILE B 1 22 ? 7.828 16.703 15.07 1 96.75 22 ILE B C 1
ATOM 1229 O O . ILE B 1 22 ? 7.84 17.719 14.359 1 96.75 22 ILE B O 1
ATOM 1233 N N . SER B 1 23 ? 8.883 16.297 15.648 1 96.69 23 SER B N 1
ATOM 1234 C CA . SER B 1 23 ? 10.172 16.969 15.484 1 96.69 23 SER B CA 1
ATOM 1235 C C . SER B 1 23 ? 10.797 16.641 14.141 1 96.69 23 SER B C 1
ATOM 1237 O O . SER B 1 23 ? 10.867 15.477 13.742 1 96.69 23 SER B O 1
ATOM 1239 N N . LEU B 1 24 ? 11.203 17.641 13.461 1 96.5 24 LEU B N 1
ATOM 1240 C CA . LEU B 1 24 ? 11.867 17.469 12.172 1 96.5 24 LEU B CA 1
ATOM 1241 C C . LEU B 1 24 ? 13.344 17.812 12.273 1 96.5 24 LEU B C 1
ATOM 1243 O O . LEU B 1 24 ? 13.703 18.875 12.797 1 96.5 24 LEU B O 1
ATOM 1247 N N . GLU B 1 25 ? 14.125 16.906 11.836 1 94.69 25 GLU B N 1
ATOM 1248 C CA . GLU B 1 25 ? 15.57 17.094 11.805 1 94.69 25 GLU B CA 1
ATOM 1249 C C . GLU B 1 25 ? 16.109 16.953 10.391 1 94.69 25 GLU B C 1
ATOM 1251 O O . GLU B 1 25 ? 15.609 16.156 9.594 1 94.69 25 GLU B O 1
ATOM 1256 N N . LEU B 1 26 ? 17.172 17.734 10.156 1 94.06 26 LEU B N 1
ATOM 1257 C CA . LEU B 1 26 ? 17.797 17.656 8.844 1 94.06 26 LEU B CA 1
ATOM 1258 C C . LEU B 1 26 ? 18.312 16.25 8.555 1 94.06 26 LEU B C 1
ATOM 1260 O O . LEU B 1 26 ? 18.953 15.641 9.414 1 94.06 26 LEU B O 1
ATOM 1264 N N . GLY B 1 27 ? 17.969 15.828 7.359 1 94.31 27 GLY B N 1
ATOM 1265 C CA . GLY B 1 27 ? 18.484 14.539 6.93 1 94.31 27 GLY B CA 1
ATOM 1266 C C . GLY B 1 27 ? 17.703 13.367 7.484 1 94.31 27 GLY B C 1
ATOM 1267 O O . GLY B 1 27 ? 18.031 12.211 7.203 1 94.31 27 GLY B O 1
ATOM 1268 N N . LEU B 1 28 ? 16.719 13.609 8.273 1 95.44 28 LEU B N 1
ATOM 1269 C CA . LEU B 1 28 ? 15.93 12.531 8.867 1 95.44 28 LEU B CA 1
ATOM 1270 C C . LEU B 1 28 ? 14.461 12.656 8.492 1 95.44 28 LEU B C 1
ATOM 1272 O O . LEU B 1 28 ? 13.664 13.219 9.25 1 95.44 28 LEU B O 1
ATOM 1276 N N . PRO B 1 29 ? 14.102 12.047 7.418 1 96.94 29 PRO B N 1
ATOM 1277 C CA . PRO B 1 29 ? 12.688 12.094 7.031 1 96.94 29 PRO B CA 1
ATOM 1278 C C . PRO B 1 29 ? 11.789 11.32 8 1 96.94 29 PRO B C 1
ATOM 1280 O O . PRO B 1 29 ? 12.227 10.344 8.609 1 96.94 29 PRO B O 1
ATOM 1283 N N . VAL B 1 30 ? 10.555 11.836 8.133 1 96.75 30 VAL B N 1
ATOM 1284 C CA . VAL B 1 30 ? 9.555 11.18 8.977 1 96.75 30 VAL B CA 1
ATOM 1285 C C . VAL B 1 30 ? 8.484 10.539 8.102 1 96.75 30 VAL B C 1
ATOM 1287 O O . VAL B 1 30 ? 7.941 11.18 7.199 1 96.75 30 VAL B O 1
ATOM 1290 N N . LEU B 1 31 ? 8.195 9.328 8.391 1 95.06 31 LEU B N 1
ATOM 1291 C CA . LEU B 1 31 ? 7.156 8.602 7.672 1 95.06 31 LEU B CA 1
ATOM 1292 C C . LEU B 1 31 ? 5.781 8.914 8.25 1 95.06 31 LEU B C 1
ATOM 1294 O O . LEU B 1 31 ? 5.59 8.875 9.469 1 95.06 31 LEU B O 1
ATOM 1298 N N . LEU B 1 32 ? 4.863 9.383 7.387 1 95.38 32 LEU B N 1
ATOM 1299 C CA . LEU B 1 32 ? 3.441 9.406 7.703 1 95.38 32 LEU B CA 1
ATOM 1300 C C . LEU B 1 32 ? 2.746 8.156 7.168 1 95.38 32 LEU B C 1
ATOM 1302 O O . LEU B 1 32 ? 2.83 7.859 5.973 1 95.38 32 LEU B O 1
ATOM 1306 N N . GLY B 1 33 ? 2.127 7.43 8.039 1 91 33 GLY B N 1
ATOM 1307 C CA . GLY B 1 33 ? 1.52 6.188 7.582 1 91 33 GLY B CA 1
ATOM 1308 C C . GLY B 1 33 ? 0.631 5.543 8.625 1 91 33 GLY B C 1
ATOM 1309 O O . GLY B 1 33 ? 0.376 6.129 9.68 1 91 33 GLY B O 1
ATOM 1310 N N . ARG B 1 34 ? 0.093 4.348 8.242 1 85.5 34 ARG B N 1
ATOM 1311 C CA . ARG B 1 34 ? -0.78 3.574 9.117 1 85.5 34 ARG B CA 1
ATOM 1312 C C . ARG B 1 34 ? 0.029 2.801 10.156 1 85.5 34 ARG B C 1
ATOM 1314 O O . ARG B 1 34 ? 1.078 2.238 9.836 1 85.5 34 ARG B O 1
ATOM 1321 N N . GLN B 1 35 ? -0.602 2.861 11.367 1 80.25 35 GLN B N 1
ATOM 1322 C CA . GLN B 1 35 ? -0.01 2.006 12.391 1 80.25 35 GLN B CA 1
ATOM 1323 C C . GLN B 1 35 ? -0.049 0.539 11.977 1 80.25 35 GLN B C 1
ATOM 1325 O O . GLN B 1 35 ? -1.054 0.069 11.438 1 80.25 35 GLN B O 1
ATOM 1330 N N . GLY B 1 36 ? 1.176 -0.071 12.008 1 64.31 36 GLY B N 1
ATOM 1331 C CA . GLY B 1 36 ? 1.222 -1.486 11.672 1 64.31 36 GLY B CA 1
ATOM 1332 C C . GLY B 1 36 ? 0.388 -2.346 12.602 1 64.31 36 GLY B C 1
ATOM 1333 O O . GLY B 1 36 ? 0.169 -1.983 13.758 1 64.31 36 GLY B O 1
ATOM 1334 N N . ILE B 1 37 ? -0.578 -3.078 12.141 1 52.81 37 ILE B N 1
ATOM 1335 C CA . ILE B 1 37 ? -1.321 -4.02 12.969 1 52.81 37 ILE B CA 1
ATOM 1336 C C . ILE B 1 37 ? -0.353 -4.984 13.648 1 52.81 37 ILE B C 1
ATOM 1338 O O . ILE B 1 37 ? -0.65 -5.52 14.719 1 52.81 37 ILE B O 1
ATOM 1342 N N . TYR B 1 38 ? 0.537 -5.434 12.805 1 47.41 38 TYR B N 1
ATOM 1343 C CA . TYR B 1 38 ? 1.277 -6.523 13.422 1 47.41 38 TYR B CA 1
ATOM 1344 C C . TYR B 1 38 ? 2.133 -6.02 14.578 1 47.41 38 TYR B C 1
ATOM 1346 O O . TYR B 1 38 ? 2.664 -4.906 14.523 1 47.41 38 TYR B O 1
ATOM 1354 N N . GLU B 1 39 ? 1.69 -6.391 15.672 1 45.19 39 GLU B N 1
ATOM 1355 C CA . GLU B 1 39 ? 2.213 -6.297 17.031 1 45.19 39 GLU B CA 1
ATOM 1356 C C . GLU B 1 39 ? 3.703 -5.969 17.031 1 45.19 39 GLU B C 1
ATOM 1358 O O . GLU B 1 39 ? 4.195 -5.281 17.938 1 45.19 39 GLU B O 1
ATOM 1363 N N . ASP B 1 40 ? 4.324 -6.453 16.016 1 46.66 40 ASP B N 1
ATOM 1364 C CA . ASP B 1 40 ? 5.703 -6.609 16.453 1 46.66 40 ASP B CA 1
ATOM 1365 C C . ASP B 1 40 ? 6.508 -5.336 16.203 1 46.66 40 ASP B C 1
ATOM 1367 O O . ASP B 1 40 ? 7.723 -5.312 16.406 1 46.66 40 ASP B O 1
ATOM 1371 N N . ASP B 1 41 ? 5.809 -4.383 15.453 1 55.31 41 ASP B N 1
ATOM 1372 C CA . ASP B 1 41 ? 6.77 -3.281 15.477 1 55.31 41 ASP B CA 1
ATOM 1373 C C . ASP B 1 41 ? 6.258 -2.123 16.328 1 55.31 41 ASP B C 1
ATOM 1375 O O . ASP B 1 41 ? 5.594 -1.214 15.82 1 55.31 41 ASP B O 1
ATOM 1379 N N . PRO B 1 42 ? 6.301 -2.377 17.641 1 55.97 42 PRO B N 1
ATOM 1380 C CA . PRO B 1 42 ? 5.922 -1.301 18.562 1 55.97 42 PRO B CA 1
ATOM 1381 C C . PRO B 1 42 ? 6.379 0.074 18.094 1 55.97 42 PRO B C 1
ATOM 1383 O O . PRO B 1 42 ? 5.785 1.091 18.453 1 55.97 42 PRO B O 1
ATOM 1386 N N . LEU B 1 43 ? 7.395 -0.006 17.25 1 59.22 43 LEU B N 1
ATOM 1387 C CA . LEU B 1 43 ? 7.988 1.263 16.828 1 59.22 43 LEU B CA 1
ATOM 1388 C C . LEU B 1 43 ? 7.09 1.986 15.836 1 59.22 43 LEU B C 1
ATOM 1390 O O . LEU B 1 43 ? 7.289 3.17 15.562 1 59.22 43 LEU B O 1
ATOM 1394 N N . LYS B 1 44 ? 5.898 1.229 15.5 1 77.06 44 LYS B N 1
ATOM 1395 C CA . LYS B 1 44 ? 5.027 1.872 14.523 1 77.06 44 LYS B CA 1
ATOM 1396 C C . LYS B 1 44 ? 3.646 2.146 15.117 1 77.06 44 LYS B C 1
ATOM 1398 O O . LYS B 1 44 ? 2.666 2.279 14.383 1 77.06 44 LYS B O 1
ATOM 1403 N N . ALA B 1 45 ? 3.707 2.168 16.438 1 82.81 45 ALA B N 1
ATOM 1404 C CA . ALA B 1 45 ? 2.459 2.531 17.109 1 82.81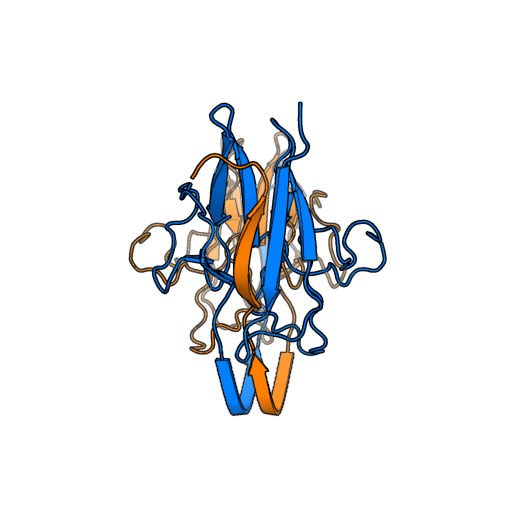 45 ALA B CA 1
ATOM 1405 C C . ALA B 1 45 ? 2.223 4.039 17.047 1 82.81 45 ALA B C 1
ATOM 1407 O O . ALA B 1 45 ? 3.162 4.824 17.203 1 82.81 45 ALA B O 1
ATOM 1408 N N . GLU B 1 46 ? 0.998 4.371 16.906 1 88.81 46 GLU B N 1
ATOM 1409 C CA . GLU B 1 46 ? 0.637 5.785 16.891 1 88.81 46 GLU B CA 1
ATOM 1410 C C . GLU B 1 46 ? 1.052 6.48 18.188 1 88.81 46 GLU B C 1
ATOM 1412 O O . GLU B 1 46 ? 0.885 5.93 19.266 1 88.81 46 GLU B O 1
ATOM 1417 N N . SER B 1 47 ? 1.583 7.621 18.094 1 92.06 47 SER B N 1
ATOM 1418 C CA . SER B 1 47 ? 1.913 8.484 19.234 1 92.06 47 SER B CA 1
ATOM 1419 C C . SER B 1 47 ? 1.776 9.961 18.859 1 92.06 47 SER B C 1
ATOM 1421 O O . SER B 1 47 ? 1.582 10.297 17.688 1 92.06 47 SER B O 1
ATOM 1423 N N . LEU B 1 48 ? 1.907 10.781 19.844 1 95.25 48 LEU B N 1
ATOM 1424 C CA . LEU B 1 48 ? 1.736 12.219 19.625 1 95.25 48 LEU B CA 1
ATOM 1425 C C . LEU B 1 48 ? 2.945 12.812 18.922 1 95.25 48 LEU B C 1
ATOM 1427 O O . LEU B 1 48 ? 2.885 13.938 18.406 1 95.25 48 LEU B O 1
ATOM 1431 N N . SER B 1 49 ? 3.984 12.031 18.797 1 95.75 49 SER B N 1
ATOM 1432 C CA . SER B 1 49 ? 5.223 12.617 18.297 1 95.75 49 SER B CA 1
ATOM 1433 C C . SER B 1 49 ? 5.699 11.914 17.031 1 95.75 49 SER B C 1
ATOM 1435 O O . SER B 1 49 ? 6.84 12.094 16.609 1 95.75 49 SER B O 1
ATOM 1437 N N . ASN B 1 50 ? 4.883 11.031 16.531 1 94.25 50 ASN B N 1
ATOM 1438 C CA . ASN B 1 50 ? 5.285 10.344 15.305 1 94.25 50 ASN B CA 1
ATOM 1439 C C . ASN B 1 50 ? 4.246 10.5 14.195 1 94.25 50 ASN B C 1
ATOM 1441 O O . ASN B 1 50 ? 3.26 11.219 14.367 1 94.25 50 ASN B O 1
ATOM 1445 N N . GLY B 1 51 ? 4.531 9.914 13.07 1 95 51 GLY B N 1
ATOM 1446 C CA . GLY B 1 51 ? 3.682 10.094 11.906 1 95 51 GLY B CA 1
ATOM 1447 C C . GLY B 1 51 ? 2.697 8.953 11.703 1 95 51 GLY B C 1
ATOM 1448 O O . GLY B 1 51 ? 2.055 8.859 10.656 1 95 51 GLY B O 1
ATOM 1449 N N . TYR B 1 52 ? 2.562 8.086 12.711 1 91.69 52 TYR B N 1
ATOM 1450 C CA . TYR B 1 52 ? 1.691 6.93 12.516 1 91.69 52 TYR B CA 1
ATOM 1451 C C . TYR B 1 52 ? 0.279 7.227 13.008 1 91.69 52 TYR B C 1
ATOM 1453 O O . TYR B 1 52 ? 0.097 7.875 14.039 1 91.69 52 TYR B O 1
ATOM 1461 N N . PHE B 1 53 ? -0.718 6.738 12.273 1 89.81 53 PHE B N 1
ATOM 1462 C CA . PHE B 1 53 ? -2.131 6.895 12.594 1 89.81 53 PHE B CA 1
ATOM 1463 C C . PHE B 1 53 ? -2.797 5.535 12.773 1 89.81 53 PHE B C 1
ATOM 1465 O O . PHE B 1 53 ? -2.521 4.598 12.023 1 89.81 53 PHE B O 1
ATOM 1472 N N . SER B 1 54 ? -3.582 5.512 13.828 1 82.38 54 SER B N 1
ATOM 1473 C CA . SER B 1 54 ? -4.289 4.27 14.117 1 82.38 54 SER B CA 1
ATOM 1474 C C . SER B 1 54 ? -5.691 4.273 13.516 1 82.38 54 SER B C 1
ATOM 1476 O O . SER B 1 54 ? -6.328 5.324 13.422 1 82.38 54 SER B O 1
ATOM 1478 N N . TYR B 1 55 ? -6.004 3.244 12.93 1 69.44 55 TYR B N 1
ATOM 1479 C CA . TYR B 1 55 ? -7.363 3.064 12.43 1 69.44 55 TYR B CA 1
ATOM 1480 C C . TYR B 1 55 ? -8.07 1.941 13.18 1 69.44 55 TYR B C 1
ATOM 1482 O O . TYR B 1 55 ? -7.48 0.891 13.438 1 69.44 55 TYR B O 1
ATOM 1490 N N . ALA B 1 56 ? -9.125 2.428 13.875 1 55.09 56 ALA B N 1
ATOM 1491 C CA . ALA B 1 56 ? -9.891 1.438 14.633 1 55.09 56 ALA B CA 1
ATOM 1492 C C . ALA B 1 56 ? -10.516 0.404 13.703 1 55.09 56 ALA B C 1
ATOM 1494 O O . ALA B 1 56 ? -10.992 -0.638 14.156 1 55.09 56 ALA B O 1
ATOM 1495 N N . SER B 1 57 ? -10.602 0.79 12.383 1 52.06 57 SER B N 1
ATOM 1496 C CA . SER B 1 57 ? -11.602 -0.066 11.742 1 52.06 57 SER B CA 1
ATOM 1497 C C . SER B 1 57 ? -11.008 -1.429 11.398 1 52.06 57 SER B C 1
ATOM 1499 O O . SER B 1 57 ? -9.812 -1.545 11.133 1 52.06 57 SER B O 1
ATOM 1501 N N . GLY B 1 58 ? -11.523 -2.391 11.906 1 45.97 58 GLY B N 1
ATOM 1502 C CA . GLY B 1 58 ? -11.344 -3.828 11.789 1 45.97 58 GLY B CA 1
ATOM 1503 C C . GLY B 1 58 ? -11.18 -4.297 10.352 1 45.97 58 GLY B C 1
ATOM 1504 O O . GLY B 1 58 ? -10.859 -5.461 10.109 1 45.97 58 GLY B O 1
ATOM 1505 N N . VAL B 1 59 ? -11.734 -3.674 9.375 1 46.47 59 VAL B N 1
ATOM 1506 C CA . VAL B 1 59 ? -11.945 -4.391 8.117 1 46.47 59 VAL B CA 1
ATOM 1507 C C . VAL B 1 59 ? -10.82 -4.074 7.141 1 46.47 59 VAL B C 1
ATOM 1509 O O . VAL B 1 59 ? -10.984 -4.223 5.926 1 46.47 59 VAL B O 1
ATOM 1512 N N . GLY B 1 60 ? -9.633 -3.912 7.59 1 52.38 60 GLY B N 1
ATOM 1513 C CA . GLY B 1 60 ? -8.562 -3.814 6.613 1 52.38 60 GLY B CA 1
ATOM 1514 C C . GLY B 1 60 ? -8.672 -2.582 5.734 1 52.38 60 GLY B C 1
ATOM 1515 O O . GLY B 1 60 ? -7.906 -2.428 4.777 1 52.38 60 GLY B O 1
ATOM 1516 N N . LEU B 1 61 ? -9.742 -1.806 5.918 1 57.78 61 LEU B N 1
ATOM 1517 C CA . LEU B 1 61 ? -9.914 -0.65 5.047 1 57.78 61 LEU B CA 1
ATOM 1518 C C . LEU B 1 61 ? -9.352 0.61 5.695 1 57.78 61 LEU B C 1
ATOM 1520 O O . LEU B 1 61 ? -9.938 1.141 6.641 1 57.78 61 LEU B O 1
ATOM 1524 N N . ASN B 1 62 ? -8.094 0.781 5.453 1 66 62 ASN B N 1
ATOM 1525 C CA . ASN B 1 62 ? -7.492 2.008 5.961 1 66 62 ASN B CA 1
ATOM 1526 C C . ASN B 1 62 ? -7.137 2.969 4.832 1 66 62 ASN B C 1
ATOM 1528 O O . ASN B 1 62 ? -6.434 2.596 3.889 1 66 62 ASN B O 1
ATOM 1532 N N . PRO B 1 63 ? -7.797 4.129 4.887 1 75.12 63 PRO B N 1
ATOM 1533 C CA . PRO B 1 63 ? -7.492 5.078 3.812 1 75.12 63 PRO B CA 1
ATOM 1534 C C . PRO B 1 63 ? -6.023 5.5 3.793 1 75.12 63 PRO B C 1
ATOM 1536 O O . PRO B 1 63 ? -5.547 6.039 2.793 1 75.12 63 PRO B O 1
ATOM 1539 N N . VAL B 1 64 ? -5.332 5.191 4.926 1 84.88 64 VAL B N 1
ATOM 1540 C CA . VAL B 1 64 ? -3.924 5.574 5.016 1 84.88 64 VAL B CA 1
ATOM 1541 C C . VAL B 1 64 ? -3.041 4.352 4.77 1 84.88 64 VAL B C 1
ATOM 1543 O O . VAL B 1 64 ? -3.166 3.34 5.465 1 84.88 64 VAL B O 1
ATOM 1546 N N . SER B 1 65 ? -2.189 4.453 3.775 1 82.25 65 SER B N 1
ATOM 1547 C CA . SER B 1 65 ? -1.251 3.373 3.502 1 82.25 65 SER B CA 1
ATOM 1548 C C . SER B 1 65 ? -0.24 3.217 4.633 1 82.25 65 SER B C 1
ATOM 1550 O O . SER B 1 65 ? 0.046 4.176 5.352 1 82.25 65 SER B O 1
ATOM 1552 N N . LYS B 1 66 ? 0.366 2.072 4.828 1 80.5 66 LYS B N 1
ATOM 1553 C CA . LYS B 1 66 ? 1.408 1.819 5.816 1 80.5 66 LYS B CA 1
ATOM 1554 C C . LYS B 1 66 ? 2.574 2.791 5.648 1 80.5 66 LYS B C 1
ATOM 1556 O O . LYS B 1 66 ? 3.084 3.332 6.633 1 80.5 66 LYS B O 1
ATOM 1561 N N . ARG B 1 67 ? 3.033 2.93 4.406 1 86.06 67 ARG B N 1
ATOM 1562 C CA . ARG B 1 67 ? 4.039 3.9 3.992 1 86.06 67 ARG B CA 1
ATOM 1563 C C . ARG B 1 67 ? 3.443 4.938 3.045 1 86.06 67 ARG B C 1
ATOM 1565 O O . ARG B 1 67 ? 3.684 4.895 1.837 1 86.06 67 ARG B O 1
ATOM 1572 N N . HIS B 1 68 ? 2.725 5.879 3.58 1 89.38 68 HIS B N 1
ATOM 1573 C CA . HIS B 1 68 ? 1.847 6.719 2.771 1 89.38 68 HIS B CA 1
ATOM 1574 C C . HIS B 1 68 ? 2.598 7.914 2.201 1 89.38 68 HIS B C 1
ATOM 1576 O O . HIS B 1 68 ? 2.521 8.188 1.002 1 89.38 68 HIS B O 1
ATOM 1582 N N . ALA B 1 69 ? 3.369 8.617 3.119 1 95.38 69 ALA B N 1
ATOM 1583 C CA . ALA B 1 69 ? 4.074 9.836 2.727 1 95.38 69 ALA B CA 1
ATOM 1584 C C . ALA B 1 69 ? 5.285 10.086 3.619 1 95.38 69 ALA B C 1
ATOM 1586 O O . ALA B 1 69 ? 5.398 9.5 4.699 1 95.38 69 ALA B O 1
ATOM 1587 N N . LEU B 1 70 ? 6.176 10.867 3.092 1 97.31 70 LEU B N 1
ATOM 1588 C CA . LEU B 1 70 ? 7.316 11.352 3.859 1 97.31 70 LEU B CA 1
ATOM 1589 C C . LEU B 1 70 ? 7.223 12.859 4.074 1 97.31 70 LEU B C 1
ATOM 1591 O O . LEU B 1 70 ? 6.809 13.594 3.174 1 97.31 70 LEU B O 1
ATOM 1595 N N . VAL B 1 71 ? 7.645 13.258 5.215 1 97.81 71 VAL B N 1
ATOM 1596 C CA . VAL B 1 71 ? 7.816 14.68 5.5 1 97.81 71 VAL B CA 1
ATOM 1597 C C . VAL B 1 71 ? 9.227 14.938 6.031 1 97.81 71 VAL B C 1
ATOM 1599 O O . VAL B 1 71 ? 9.766 14.125 6.789 1 97.81 71 VAL B O 1
ATOM 1602 N N . TRP B 1 72 ? 9.797 16.016 5.566 1 96.94 72 TRP B N 1
ATOM 1603 C CA . TRP B 1 72 ? 11.156 16.266 6.035 1 96.94 72 TRP B CA 1
ATOM 1604 C C . TRP B 1 72 ? 11.492 17.75 5.957 1 96.94 72 TRP B C 1
ATOM 1606 O O . TRP B 1 72 ? 10.742 18.531 5.363 1 96.94 72 TRP B O 1
ATOM 1616 N N . LEU B 1 73 ? 12.547 18.078 6.652 1 96.25 73 LEU B N 1
ATOM 1617 C CA . LEU B 1 73 ? 13.102 19.422 6.703 1 96.25 73 LEU B CA 1
ATOM 1618 C C . LEU B 1 73 ? 14.25 19.578 5.715 1 96.25 73 LEU B C 1
ATOM 1620 O O . LEU B 1 73 ? 15.141 18.719 5.648 1 96.25 73 LEU B O 1
ATOM 1624 N N . GLU B 1 74 ? 14.172 20.609 4.93 1 94.94 74 GLU B N 1
ATOM 1625 C CA . GLU B 1 74 ? 15.289 20.922 4.039 1 94.94 74 GLU B CA 1
ATOM 1626 C C . GLU B 1 74 ? 16.25 21.906 4.68 1 94.94 74 GLU B C 1
ATOM 1628 O O . GLU B 1 74 ? 15.93 22.531 5.691 1 94.94 74 GLU B O 1
ATOM 1633 N N . GLN B 1 75 ? 17.438 22.031 4.027 1 92.81 75 GLN B N 1
ATOM 1634 C CA . GLN B 1 75 ? 18.516 22.875 4.547 1 92.81 75 GLN B CA 1
ATOM 1635 C C . GLN B 1 75 ? 18.062 24.328 4.672 1 92.81 75 GLN B C 1
ATOM 1637 O O . GLN B 1 75 ? 18.5 25.047 5.582 1 92.81 75 GLN B O 1
ATOM 1642 N N . ASP B 1 76 ? 17.188 24.781 3.838 1 92.62 76 ASP B N 1
ATOM 1643 C CA . ASP B 1 76 ? 16.75 26.172 3.844 1 92.62 76 ASP B CA 1
ATOM 1644 C C . ASP B 1 76 ? 15.648 26.391 4.883 1 92.62 76 ASP B C 1
ATOM 1646 O O . ASP B 1 76 ? 15.094 27.484 4.977 1 92.62 76 ASP B O 1
ATOM 1650 N N . GLY B 1 77 ? 15.273 25.359 5.602 1 92.75 77 GLY B N 1
ATOM 1651 C CA . GLY B 1 77 ? 14.312 25.5 6.688 1 92.75 77 GLY B CA 1
ATOM 1652 C C . GLY B 1 77 ? 12.891 25.203 6.262 1 92.75 77 GLY B C 1
ATOM 1653 O O . GLY B 1 77 ? 11.969 25.281 7.074 1 92.75 77 GLY B O 1
ATOM 1654 N N . LYS B 1 78 ? 12.727 24.812 5.031 1 95 78 LYS B N 1
ATOM 1655 C CA . LYS B 1 78 ? 11.391 24.516 4.531 1 95 78 LYS B CA 1
ATOM 1656 C C . LYS B 1 78 ? 11.039 23.047 4.738 1 95 78 LYS B C 1
ATOM 1658 O O . LYS B 1 78 ? 11.922 22.188 4.738 1 95 78 LYS B O 1
ATOM 1663 N N . VAL B 1 79 ? 9.758 22.812 4.898 1 96.94 79 VAL B N 1
ATOM 1664 C CA . VAL B 1 79 ? 9.258 21.453 5.098 1 96.94 79 VAL B CA 1
ATOM 1665 C C . VAL B 1 79 ? 8.625 20.953 3.807 1 96.94 79 VAL B C 1
ATOM 1667 O O . VAL B 1 79 ? 7.902 21.688 3.129 1 96.94 79 VAL B O 1
ATOM 1670 N N . PHE B 1 80 ? 8.969 19.734 3.514 1 97.81 80 PHE B N 1
ATOM 1671 C CA . PHE B 1 80 ? 8.422 19.125 2.307 1 97.81 80 PHE B CA 1
ATOM 1672 C C . PHE B 1 80 ? 7.695 17.828 2.637 1 97.81 80 PHE B C 1
ATOM 1674 O O . PHE B 1 80 ? 7.961 17.219 3.672 1 97.81 80 PHE B O 1
ATOM 1681 N N . VAL B 1 81 ? 6.746 17.516 1.75 1 97.94 81 VAL B N 1
ATOM 1682 C CA . VAL B 1 81 ? 6.023 16.25 1.823 1 97.94 81 VAL B CA 1
ATOM 1683 C C . VAL B 1 81 ? 6.008 15.586 0.448 1 97.94 81 VAL B C 1
ATOM 1685 O O . VAL B 1 81 ? 5.988 16.266 -0.578 1 97.94 81 VAL B O 1
ATOM 1688 N N . GLN B 1 82 ? 6.047 14.312 0.495 1 97.75 82 GLN B N 1
ATOM 1689 C CA . GLN B 1 82 ? 6.016 13.547 -0.747 1 97.75 82 GLN B CA 1
ATOM 1690 C C . GLN B 1 82 ? 5.195 12.273 -0.586 1 97.75 82 GLN B C 1
ATOM 1692 O O . GLN B 1 82 ? 5.355 11.547 0.398 1 97.75 82 GLN B O 1
ATOM 1697 N N . ASP B 1 83 ? 4.336 12.062 -1.549 1 94.19 83 ASP B N 1
ATOM 1698 C CA . ASP B 1 83 ? 3.582 10.82 -1.576 1 94.19 83 ASP B CA 1
ATOM 1699 C C . ASP B 1 83 ? 4.477 9.641 -1.961 1 94.19 83 ASP B C 1
ATOM 1701 O O . ASP B 1 83 ? 5.301 9.758 -2.871 1 94.19 83 ASP B O 1
ATOM 1705 N N . LEU B 1 84 ? 4.316 8.5 -1.263 1 89.06 84 LEU B N 1
ATOM 1706 C CA . LEU B 1 84 ? 5.129 7.316 -1.533 1 89.06 84 LEU B CA 1
ATOM 1707 C C . LEU B 1 84 ? 4.328 6.266 -2.295 1 89.06 84 LEU B C 1
ATOM 1709 O O . LEU B 1 84 ? 4.309 5.094 -1.911 1 89.06 84 LEU B O 1
ATOM 1713 N N . ASP B 1 85 ? 3.588 6.707 -3.297 1 80.62 85 ASP B N 1
ATOM 1714 C CA . ASP B 1 85 ? 2.764 5.824 -4.117 1 80.62 85 ASP B CA 1
ATOM 1715 C C . ASP B 1 85 ? 1.664 5.168 -3.281 1 80.62 85 ASP B C 1
ATOM 1717 O O . ASP B 1 85 ? 1.484 3.949 -3.33 1 80.62 85 ASP B O 1
ATOM 1721 N N . SER B 1 86 ? 1.051 5.992 -2.453 1 80.44 86 SER B N 1
ATOM 1722 C CA . SER B 1 86 ? -0.048 5.539 -1.606 1 80.44 86 SER B CA 1
ATOM 1723 C C . SER B 1 86 ? -1.252 5.117 -2.441 1 80.44 86 SER B C 1
ATOM 1725 O O . SER B 1 86 ? -1.37 5.496 -3.607 1 80.44 86 SER B O 1
ATOM 1727 N N . SER B 1 87 ? -2.104 4.344 -1.914 1 74.06 87 SER B N 1
ATOM 1728 C CA . SER B 1 87 ? -3.27 3.82 -2.619 1 74.06 87 SER B CA 1
ATOM 1729 C C . SER B 1 87 ? -4.301 4.918 -2.871 1 74.06 87 SER B C 1
ATOM 1731 O O . SER B 1 87 ? -4.898 4.977 -3.947 1 74.06 87 SER B O 1
ATOM 1733 N N . ASN B 1 88 ? -4.559 5.805 -1.931 1 78.75 88 ASN B N 1
ATOM 1734 C CA . ASN B 1 88 ? -5.641 6.781 -1.998 1 78.75 88 ASN B CA 1
ATOM 1735 C C . ASN B 1 88 ? -5.105 8.203 -2.146 1 78.75 88 ASN B C 1
ATOM 1737 O O . ASN B 1 88 ? -5.879 9.148 -2.299 1 78.75 88 ASN B O 1
ATOM 1741 N N . GLY B 1 89 ? -3.752 8.328 -2.029 1 86.06 89 GLY B N 1
ATOM 1742 C CA . GLY B 1 89 ? -3.135 9.586 -2.416 1 86.06 89 GLY B CA 1
ATOM 1743 C C . GLY B 1 89 ? -2.889 10.516 -1.242 1 86.06 89 GLY B C 1
ATOM 1744 O O . GLY B 1 89 ? -3.453 10.328 -0.162 1 86.06 89 GLY B O 1
ATOM 1745 N N . THR B 1 90 ? -2.006 11.523 -1.49 1 94.06 90 THR B N 1
ATOM 1746 C CA . THR B 1 90 ? -1.729 12.633 -0.594 1 94.06 90 THR B CA 1
ATOM 1747 C C . THR B 1 90 ? -2.176 13.953 -1.217 1 94.06 90 THR B C 1
ATOM 1749 O O . THR B 1 90 ? -1.955 14.195 -2.406 1 94.06 90 THR B O 1
ATOM 1752 N N . TYR B 1 91 ? -2.834 14.773 -0.462 1 94.38 91 TYR B N 1
ATOM 1753 C CA . TYR B 1 91 ? -3.369 16.031 -0.956 1 94.38 91 TYR B CA 1
ATOM 1754 C C . TYR B 1 91 ? -2.926 17.203 -0.076 1 94.38 91 TYR B C 1
ATOM 1756 O O . TYR B 1 91 ? -2.871 17.062 1.15 1 94.38 91 TYR B O 1
ATOM 1764 N N . ILE B 1 92 ? -2.596 18.281 -0.729 1 96.88 92 ILE B N 1
ATOM 1765 C CA . ILE B 1 92 ? -2.383 19.562 -0.05 1 96.88 92 ILE B CA 1
ATOM 1766 C C . ILE B 1 92 ? -3.404 20.578 -0.541 1 96.88 92 ILE B C 1
ATOM 1768 O O . ILE B 1 92 ? -3.488 20.859 -1.739 1 96.88 92 ILE B O 1
ATOM 1772 N N . ASN B 1 93 ? -4.172 21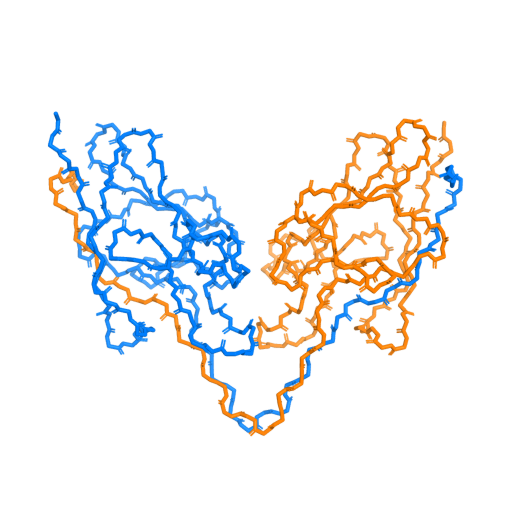.031 0.429 1 95.44 93 ASN B N 1
ATOM 1773 C CA . ASN B 1 93 ? -5.211 22.016 0.105 1 95.44 93 ASN B CA 1
ATOM 1774 C C . ASN B 1 93 ? -6.094 21.531 -1.041 1 95.44 93 ASN B C 1
ATOM 1776 O O . ASN B 1 93 ? -6.371 22.281 -1.979 1 95.44 93 ASN B O 1
ATOM 1780 N N . GLY B 1 94 ? -6.387 20.281 -0.991 1 91 94 GLY B N 1
ATOM 1781 C CA . GLY B 1 94 ? -7.352 19.719 -1.919 1 91 94 GLY B CA 1
ATOM 1782 C C . GLY B 1 94 ? -6.723 19.25 -3.219 1 91 94 GLY B C 1
ATOM 1783 O O . GLY B 1 94 ? -7.391 18.625 -4.051 1 91 94 GLY B O 1
ATOM 1784 N N . VAL B 1 95 ? -5.438 19.547 -3.43 1 91.25 95 VAL B N 1
ATOM 1785 C CA . VAL B 1 95 ? -4.762 19.172 -4.668 1 91.25 95 VAL B CA 1
ATOM 1786 C C . VAL B 1 95 ? -3.951 17.891 -4.441 1 91.25 95 VAL B C 1
ATOM 1788 O O . VAL B 1 95 ? -3.105 17.844 -3.547 1 91.25 95 VAL B O 1
ATOM 1791 N N . LYS B 1 96 ? -4.16 16.875 -5.266 1 91.19 96 LYS B N 1
ATOM 1792 C CA . LYS B 1 96 ? -3.438 15.617 -5.16 1 91.19 96 LYS B CA 1
ATOM 1793 C C . LYS B 1 96 ? -1.979 15.781 -5.578 1 91.19 96 LYS B C 1
ATOM 1795 O O . LYS B 1 96 ? -1.685 16.422 -6.59 1 91.19 96 LYS B O 1
ATOM 1800 N N . LEU B 1 97 ? -1.101 15.258 -4.762 1 94.44 97 LEU B N 1
ATOM 1801 C CA . LEU B 1 97 ? 0.313 15.258 -5.121 1 94.44 97 LEU B CA 1
ATOM 1802 C C . LEU B 1 97 ? 0.621 14.148 -6.121 1 94.44 97 LEU B C 1
ATOM 1804 O O . LEU B 1 97 ? 0.088 13.039 -6.012 1 94.44 97 LEU B O 1
ATOM 1808 N N . ALA B 1 98 ? 1.49 14.438 -7.051 1 90.19 98 ALA B N 1
ATOM 1809 C CA . ALA B 1 98 ? 2.055 13.359 -7.855 1 90.19 98 ALA B CA 1
ATOM 1810 C C . ALA B 1 98 ? 2.988 12.484 -7.027 1 90.19 98 ALA B C 1
ATOM 1812 O O . ALA B 1 98 ? 3.777 12.992 -6.227 1 90.19 98 ALA B O 1
ATOM 1813 N N . SER B 1 99 ? 2.83 11.172 -7.188 1 87.5 99 SER B N 1
ATOM 1814 C CA . SER B 1 99 ? 3.68 10.266 -6.418 1 87.5 99 SER B CA 1
ATOM 1815 C C . SER B 1 99 ? 5.156 10.594 -6.617 1 87.5 99 SER B C 1
ATOM 1817 O O . SER B 1 99 ? 5.59 10.875 -7.738 1 87.5 99 SER B O 1
ATOM 1819 N N . GLY B 1 100 ? 5.875 10.617 -5.543 1 90.75 100 GLY B N 1
ATOM 1820 C CA . GLY B 1 100 ? 7.316 10.805 -5.586 1 90.75 100 GLY B CA 1
ATOM 1821 C C . GLY B 1 100 ? 7.727 12.25 -5.754 1 90.75 100 GLY B C 1
ATOM 1822 O O . GLY B 1 100 ? 8.914 12.578 -5.707 1 90.75 100 GLY B O 1
ATOM 1823 N N . GLN B 1 101 ? 6.816 13.078 -5.996 1 93 101 GLN B N 1
ATOM 1824 C CA . GLN B 1 101 ? 7.152 14.477 -6.211 1 93 101 GLN B CA 1
ATOM 1825 C C . GLN B 1 101 ? 7.023 15.281 -4.918 1 93 101 GLN B C 1
ATOM 1827 O O . GLN B 1 101 ? 5.926 15.406 -4.371 1 93 101 GLN B O 1
ATOM 1832 N N . PRO B 1 102 ? 8.102 15.852 -4.523 1 96.88 102 PRO B N 1
ATOM 1833 C CA . PRO B 1 102 ? 8.055 16.641 -3.291 1 96.88 102 PRO B CA 1
ATOM 1834 C C . PRO B 1 102 ? 7.23 17.922 -3.445 1 96.88 102 PRO B C 1
ATOM 1836 O O . PRO B 1 102 ? 7.262 18.562 -4.5 1 96.88 102 PRO B O 1
ATOM 1839 N N . LYS B 1 103 ? 6.5 18.281 -2.463 1 97.5 103 LYS B N 1
ATOM 1840 C CA . LYS B 1 103 ? 5.75 19.516 -2.346 1 97.5 103 LYS B CA 1
ATOM 1841 C C . LYS B 1 103 ? 6.031 20.203 -1.012 1 97.5 103 LYS B C 1
ATOM 1843 O O . LYS B 1 103 ? 6.086 19.547 0.031 1 97.5 103 LYS B O 1
ATOM 1848 N N . GLN B 1 104 ? 6.273 21.516 -1.149 1 97.19 104 GLN B N 1
ATOM 1849 C CA . GLN B 1 104 ? 6.48 22.266 0.09 1 97.19 104 GLN B CA 1
ATOM 1850 C C . GLN B 1 104 ? 5.211 22.281 0.937 1 97.19 104 GLN B C 1
ATOM 1852 O O . GLN B 1 104 ? 4.109 22.469 0.414 1 97.19 104 GLN B O 1
ATOM 1857 N N . LEU B 1 105 ? 5.328 22.016 2.195 1 96.94 105 LEU B N 1
ATOM 1858 C CA . LEU B 1 105 ? 4.25 22.062 3.18 1 96.94 105 LEU B CA 1
ATOM 1859 C C . LEU B 1 105 ? 4.391 23.281 4.078 1 96.94 105 LEU B C 1
ATOM 1861 O O . LEU B 1 105 ? 5.367 23.406 4.82 1 96.94 105 LEU B O 1
ATOM 1865 N N . ASN B 1 106 ? 3.447 24.172 4.008 1 95.56 106 ASN B N 1
ATOM 1866 C CA . ASN B 1 106 ? 3.498 25.422 4.754 1 95.56 106 ASN B CA 1
ATOM 1867 C C . ASN B 1 106 ? 2.533 25.406 5.938 1 95.56 106 ASN B C 1
ATOM 1869 O O . ASN B 1 106 ? 1.579 24.625 5.957 1 95.56 106 ASN B O 1
ATOM 1873 N N . THR B 1 107 ? 2.865 26.266 6.867 1 95.62 107 THR B N 1
ATOM 1874 C CA . THR B 1 107 ? 1.894 26.531 7.926 1 95.62 107 THR B CA 1
ATOM 1875 C C . THR B 1 107 ? 0.563 26.984 7.336 1 95.62 107 THR B C 1
ATOM 1877 O O . THR B 1 107 ? 0.533 27.844 6.449 1 95.62 107 THR B O 1
ATOM 1880 N N . GLY B 1 108 ? -0.464 26.359 7.773 1 95.62 108 GLY B N 1
ATOM 1881 C CA . GLY B 1 108 ? -1.792 26.719 7.305 1 95.62 108 GLY B CA 1
ATOM 1882 C C . GLY B 1 108 ? -2.32 25.781 6.234 1 95.62 108 GLY B C 1
ATOM 1883 O O . GLY B 1 108 ? -3.521 25.766 5.953 1 95.62 108 GLY B O 1
ATOM 1884 N N . ASP B 1 109 ? -1.41 25.062 5.605 1 95.75 109 ASP B N 1
ATOM 1885 C CA . ASP B 1 109 ? -1.867 24.109 4.602 1 95.75 109 ASP B CA 1
ATOM 1886 C C . ASP B 1 109 ? -2.75 23.031 5.234 1 95.75 109 ASP B C 1
ATOM 1888 O O . ASP B 1 109 ? -2.59 22.703 6.41 1 95.75 109 ASP B O 1
ATOM 1892 N N . ILE B 1 110 ? -3.689 22.5 4.445 1 96.81 110 ILE B N 1
ATOM 1893 C CA . ILE B 1 110 ? -4.469 21.328 4.836 1 96.81 110 ILE B CA 1
ATOM 1894 C C . ILE B 1 110 ? -3.885 20.078 4.184 1 96.81 110 ILE B C 1
ATOM 1896 O O . ILE B 1 110 ? -3.871 19.953 2.955 1 96.81 110 ILE B O 1
ATOM 1900 N N . LEU B 1 111 ? -3.371 19.203 5.004 1 97.81 111 LEU B N 1
ATOM 1901 C CA . LEU B 1 111 ? -2.809 17.938 4.555 1 97.81 111 LEU B CA 1
ATOM 1902 C C . LEU B 1 111 ? -3.836 16.812 4.664 1 97.81 111 LEU B C 1
ATOM 1904 O O . LEU B 1 111 ? -4.438 16.625 5.727 1 97.81 111 LEU B O 1
ATOM 1908 N N . ARG B 1 112 ? -4.078 16.141 3.58 1 95.44 112 ARG B N 1
ATOM 1909 C CA . ARG B 1 112 ? -4.977 14.992 3.602 1 95.44 112 ARG B CA 1
ATOM 1910 C C . ARG B 1 112 ? -4.254 13.727 3.152 1 95.44 112 ARG B C 1
ATOM 1912 O O . ARG B 1 112 ? -3.59 13.719 2.115 1 95.44 112 ARG B O 1
ATOM 1919 N N . LEU B 1 113 ? -4.285 12.719 3.957 1 93.94 113 LEU B N 1
ATOM 1920 C CA . LEU B 1 113 ? -3.844 11.375 3.598 1 93.94 113 LEU B CA 1
ATOM 1921 C C . LEU B 1 113 ? -5.039 10.461 3.346 1 93.94 113 LEU B C 1
ATOM 1923 O O . LEU B 1 113 ? -5.758 10.102 4.281 1 93.94 113 LEU B O 1
ATOM 1927 N N . GLY B 1 114 ? -5.188 10.078 2.09 1 87.06 114 GLY B N 1
ATOM 1928 C CA . GLY B 1 114 ? -6.281 9.188 1.737 1 87.06 114 GLY B CA 1
ATOM 1929 C C . GLY B 1 114 ? -7.551 9.93 1.356 1 87.06 114 GLY B C 1
ATOM 1930 O O . GLY B 1 114 ? -7.523 11.141 1.119 1 87.06 114 GLY B O 1
ATOM 1931 N N . ILE B 1 115 ? -8.664 9.094 1.133 1 78.62 115 ILE B N 1
ATOM 1932 C CA . ILE B 1 115 ? -9.953 9.625 0.722 1 78.62 115 ILE B CA 1
ATOM 1933 C C . ILE B 1 115 ? -11.062 9.016 1.577 1 78.62 115 ILE B C 1
ATOM 1935 O O . ILE B 1 115 ? -10.859 7.984 2.221 1 78.62 115 ILE B O 1
ATOM 1939 N N . SER B 1 116 ? -12.102 9.844 1.67 1 72.94 116 SER B N 1
ATOM 1940 C CA . SER B 1 116 ? -13.297 9.336 2.334 1 72.94 116 SER B CA 1
ATOM 1941 C C . SER B 1 116 ? -14.062 8.367 1.432 1 72.94 116 SER B C 1
ATOM 1943 O O . SER B 1 116 ? -14.172 8.594 0.224 1 72.94 116 SER B O 1
ATOM 1945 N N . PHE B 1 117 ? -14.383 7.219 2.037 1 66.12 117 PHE B N 1
ATOM 1946 C CA . PHE B 1 117 ? -15.234 6.273 1.321 1 66.12 117 PHE B CA 1
ATOM 1947 C C . PHE B 1 117 ? -16.328 5.734 2.23 1 66.12 117 PHE B C 1
ATOM 1949 O O . PHE B 1 117 ? -16.109 5.523 3.424 1 66.12 117 PHE B O 1
ATOM 1956 N N . CYS B 1 118 ? -17.594 5.941 1.807 1 63.47 118 CYS B N 1
ATOM 1957 C CA . CYS B 1 118 ? -18.703 5.387 2.564 1 63.47 118 CYS B CA 1
ATOM 1958 C C . CYS B 1 118 ? -19.469 4.359 1.737 1 63.47 118 CYS B C 1
ATOM 1960 O O . CYS B 1 118 ? -19.781 4.602 0.573 1 63.47 118 CYS B O 1
ATOM 1962 N N . ILE B 1 119 ? -19.391 3.113 2.17 1 62.62 119 ILE B N 1
ATOM 1963 C CA . ILE B 1 119 ? -20.203 2.078 1.547 1 62.62 119 ILE B CA 1
ATOM 1964 C C . ILE B 1 119 ? -21.375 1.731 2.459 1 62.62 119 ILE B C 1
ATOM 1966 O O . ILE B 1 119 ? -21.188 1.371 3.621 1 62.62 119 ILE B O 1
ATOM 1970 N N . GLU B 1 120 ? -22.531 2.227 2.107 1 63.34 120 GLU B N 1
ATOM 1971 C CA . GLU B 1 120 ? -23.75 1.92 2.865 1 63.34 120 GLU B CA 1
ATOM 1972 C C . GLU B 1 120 ? -24.469 0.709 2.281 1 63.34 120 GLU B C 1
ATOM 1974 O O . GLU B 1 120 ? -24.734 0.654 1.078 1 63.34 120 GLU B O 1
ATOM 1979 N N . GLN B 1 121 ? -24.719 -0.16 3.213 1 62.81 121 GLN B N 1
ATOM 1980 C CA . GLN B 1 121 ? -25.547 -1.319 2.873 1 62.81 121 GLN B CA 1
ATOM 1981 C C . GLN B 1 121 ? -24.969 -2.059 1.666 1 62.81 121 GLN B C 1
ATOM 1983 O O . GLN B 1 121 ? -25.703 -2.354 0.712 1 62.81 121 GLN B O 1
ATOM 1988 N N . ALA B 1 122 ? -23.641 -1.996 1.681 1 61.47 122 ALA B N 1
ATOM 1989 C CA . ALA B 1 122 ? -23.062 -2.688 0.526 1 61.47 122 ALA B CA 1
ATOM 1990 C C . ALA B 1 122 ? -22.547 -4.07 0.915 1 61.47 122 ALA B C 1
ATOM 1992 O O . ALA B 1 122 ? -22.234 -4.316 2.084 1 61.47 122 ALA B O 1
ATOM 1993 N N . ASN B 1 123 ? -22.953 -5.016 -0.006 1 63.84 123 ASN B N 1
ATOM 1994 C CA . ASN B 1 123 ? -22.25 -6.289 0.054 1 63.84 123 ASN B CA 1
ATOM 1995 C C . ASN B 1 123 ? -20.906 -6.219 -0.665 1 63.84 123 ASN B C 1
ATOM 1997 O O . ASN B 1 123 ? -20.859 -5.996 -1.875 1 63.84 123 ASN B O 1
ATOM 2001 N N . ILE B 1 124 ? -19.828 -5.926 0.226 1 66.25 124 ILE B N 1
ATOM 2002 C CA . ILE B 1 124 ? -18.516 -5.84 -0.386 1 66.25 124 ILE B CA 1
ATOM 2003 C C . ILE B 1 124 ? -17.781 -7.168 -0.213 1 66.25 124 ILE B C 1
ATOM 2005 O O . ILE B 1 124 ? -17.734 -7.723 0.887 1 66.25 124 ILE B O 1
ATOM 2009 N N . GLU B 1 125 ? -17.453 -7.656 -1.419 1 68.5 125 GLU B N 1
ATOM 2010 C CA . GLU B 1 125 ? -16.625 -8.852 -1.387 1 68.5 125 GLU B CA 1
ATOM 2011 C C . GLU B 1 125 ? -15.25 -8.586 -1.99 1 68.5 125 GLU B C 1
ATOM 2013 O O . GLU B 1 125 ? -15.133 -7.961 -3.045 1 68.5 125 GLU B O 1
ATOM 2018 N N . MET B 1 126 ? -14.227 -8.734 -1.154 1 74.12 126 MET B N 1
ATOM 2019 C CA . MET B 1 126 ? -12.867 -8.703 -1.674 1 74.12 126 MET B CA 1
ATOM 2020 C C . MET B 1 126 ? -12.32 -10.117 -1.847 1 74.12 126 MET B C 1
ATOM 2022 O O . MET B 1 126 ? -12.375 -10.93 -0.917 1 74.12 126 MET B O 1
ATOM 2026 N N . THR B 1 127 ? -11.977 -10.367 -3.082 1 81.88 127 THR B N 1
ATOM 2027 C CA . THR B 1 127 ? -11.438 -11.68 -3.412 1 81.88 127 THR B CA 1
ATOM 2028 C C . THR B 1 127 ? -9.953 -11.594 -3.73 1 81.88 127 THR B C 1
ATOM 2030 O O . THR B 1 127 ? -9.539 -10.789 -4.566 1 81.88 127 THR B O 1
ATOM 2033 N N . PRO B 1 128 ? -9.133 -12.328 -3.004 1 88.19 128 PRO B N 1
ATOM 2034 C CA . PRO B 1 128 ? -7.703 -12.312 -3.307 1 88.19 128 PRO B CA 1
ATOM 2035 C C . PRO B 1 128 ? -7.371 -12.984 -4.637 1 88.19 128 PRO B C 1
ATOM 2037 O O . PRO B 1 128 ? -8.242 -13.617 -5.246 1 88.19 128 PRO B O 1
ATOM 2040 N N . VAL B 1 129 ? -6.18 -12.734 -5.082 1 91.62 129 VAL B N 1
ATOM 2041 C CA . VAL B 1 129 ? -5.625 -13.539 -6.164 1 91.62 129 VAL B CA 1
ATOM 2042 C C . VAL B 1 129 ? -5.09 -14.852 -5.605 1 91.62 129 VAL B C 1
ATOM 2044 O O . VAL B 1 129 ? -4.262 -14.852 -4.691 1 91.62 129 VAL B O 1
ATOM 2047 N N . ILE B 1 130 ? -5.598 -15.93 -6.031 1 94.19 130 ILE B N 1
ATOM 2048 C CA . ILE B 1 130 ? -5.109 -17.25 -5.672 1 94.19 130 ILE B CA 1
ATOM 2049 C C . ILE B 1 130 ? -4.781 -18.047 -6.938 1 94.19 130 ILE B C 1
ATOM 2051 O O . ILE B 1 130 ? -5.664 -18.312 -7.758 1 94.19 130 ILE B O 1
ATOM 2055 N N . ALA B 1 131 ? -3.527 -18.344 -7.035 1 97.62 131 ALA B N 1
ATOM 2056 C CA . ALA B 1 131 ? -3.113 -19 -8.273 1 97.62 131 ALA B CA 1
ATOM 2057 C C . ALA B 1 131 ? -2.25 -20.234 -7.992 1 97.62 131 ALA B C 1
ATOM 2059 O O . ALA B 1 131 ? -1.43 -20.219 -7.07 1 97.62 131 ALA B O 1
ATOM 2060 N N . THR B 1 132 ? -2.432 -21.234 -8.75 1 97.12 132 THR B N 1
ATOM 2061 C CA . THR B 1 132 ? -1.44 -22.312 -8.82 1 97.12 132 THR B CA 1
ATOM 2062 C C . THR B 1 132 ? -0.254 -21.891 -9.68 1 97.12 132 THR B C 1
ATOM 2064 O O . THR B 1 132 ? -0.426 -21.219 -10.695 1 97.12 132 THR B O 1
ATOM 2067 N N . THR B 1 133 ? 0.929 -22.359 -9.297 1 97.38 133 THR B N 1
ATOM 2068 C CA . THR B 1 133 ? 2.135 -21.922 -10 1 97.38 133 THR B CA 1
ATOM 2069 C C . THR B 1 133 ? 2.754 -23.094 -10.773 1 97.38 133 THR B C 1
ATOM 2071 O O . THR B 1 133 ? 2.748 -24.234 -10.297 1 97.38 133 THR B O 1
ATOM 2074 N N . LYS B 1 134 ? 3.137 -22.781 -12.008 1 95.12 134 LYS B N 1
ATOM 2075 C CA . LYS B 1 134 ? 3.934 -23.703 -12.82 1 95.12 134 LYS B CA 1
ATOM 2076 C C . LYS B 1 134 ? 5.125 -22.984 -13.445 1 95.12 134 LYS B C 1
ATOM 2078 O O . LYS B 1 134 ? 4.965 -21.922 -14.062 1 95.12 134 LYS B O 1
ATOM 2083 N N . CYS B 1 135 ? 6.258 -23.422 -13.109 1 92.81 135 CYS B N 1
ATOM 2084 C CA . CYS B 1 135 ? 7.445 -22.859 -13.734 1 92.81 135 CYS B CA 1
ATOM 2085 C C . CYS B 1 135 ? 8.055 -23.844 -14.727 1 92.81 135 CYS B C 1
ATOM 2087 O O . CYS B 1 135 ? 8.438 -24.953 -14.352 1 92.81 135 CYS B O 1
ATOM 2089 N N . VAL B 1 136 ? 8.086 -23.375 -15.953 1 88.81 136 VAL B N 1
ATOM 2090 C CA . VAL B 1 136 ? 8.664 -24.219 -17 1 88.81 136 VAL B CA 1
ATOM 2091 C C . VAL B 1 136 ? 10.148 -23.891 -17.156 1 88.81 136 VAL B C 1
ATOM 2093 O O . VAL B 1 136 ? 10.539 -22.719 -17.188 1 88.81 136 VAL B O 1
ATOM 2096 N N . ASN B 1 137 ? 11.008 -24.906 -17.141 1 84.19 137 ASN B N 1
ATOM 2097 C CA . ASN B 1 137 ? 12.453 -24.828 -17.312 1 84.19 137 ASN B CA 1
ATOM 2098 C C . ASN B 1 137 ? 13.141 -24.25 -16.078 1 84.19 137 ASN B C 1
ATOM 2100 O O . ASN B 1 137 ? 14.211 -23.641 -16.188 1 84.19 137 ASN B O 1
ATOM 2104 N N . CYS B 1 138 ? 12.398 -24.328 -14.961 1 83.38 138 CYS B N 1
ATOM 2105 C CA . CYS B 1 138 ? 12.977 -23.828 -13.719 1 83.38 138 CYS B CA 1
ATOM 2106 C C . CYS B 1 138 ? 13.523 -24.969 -12.875 1 83.38 138 CYS B C 1
ATOM 2108 O O . CYS B 1 138 ? 13.117 -26.125 -13.047 1 83.38 138 CYS B O 1
ATOM 2110 N N . SER B 1 139 ? 14.57 -24.625 -12.133 1 78.62 139 SER B N 1
ATOM 2111 C CA . SER B 1 139 ? 15.086 -25.641 -11.219 1 78.62 139 SER B CA 1
ATOM 2112 C C . SER B 1 139 ? 14.25 -25.719 -9.953 1 78.62 139 SER B C 1
ATOM 2114 O O . SER B 1 139 ? 13.812 -24.688 -9.422 1 78.62 139 SER B O 1
ATOM 2116 N N . GLN B 1 140 ? 13.594 -26.797 -9.688 1 71.19 140 GLN B N 1
ATOM 2117 C CA . GLN B 1 140 ? 12.742 -26.969 -8.516 1 71.19 140 GLN B CA 1
ATOM 2118 C C . GLN B 1 140 ? 13.555 -27.422 -7.309 1 71.19 140 GLN B C 1
ATOM 2120 O O . GLN B 1 140 ? 14.602 -28.047 -7.457 1 71.19 140 GLN B O 1
#

Nearest PDB structures (foldseek):
  2pie-assembly1_A  TM=7.728E-01  e=1.023E-04  Homo sapiens
  4jon-assembly3_C  TM=9.290E-01  e=4.539E-04  Homo sapiens
  2csw-assembly1_A  TM=7.528E-01  e=5.981E-04  Homo sapiens
  6hc1-assembly2_B  TM=7.344E-01  e=8.329E-04  Bdellovibrio bacteriovorus HD100
  3gqs-assembly2_B  TM=7.355E-01  e=5.981E-04  Chlamydia trachomatis D/UW-3/CX